Protein AF-A0A939UNA9-F1 (afdb_monomer)

pLDDT: mean 73.75, std 18.86, range [22.42, 98.44]

Structure (mmCIF, N/CA/C/O backbone):
data_AF-A0A939UNA9-F1
#
_entry.id   AF-A0A939UNA9-F1
#
loop_
_atom_site.group_PDB
_atom_site.id
_atom_site.type_symbol
_atom_site.label_atom_id
_atom_site.label_alt_id
_atom_site.label_comp_id
_atom_site.label_asym_id
_atom_site.label_entity_id
_atom_site.label_seq_id
_atom_site.pdbx_PDB_ins_code
_atom_site.Cartn_x
_atom_site.Cartn_y
_atom_site.Cartn_z
_atom_site.occupancy
_atom_site.B_iso_or_equiv
_atom_site.auth_seq_id
_atom_site.auth_comp_id
_atom_site.auth_asym_id
_atom_site.auth_atom_id
_atom_site.pdbx_PDB_model_num
ATOM 1 N N . MET A 1 1 ? -12.675 -5.155 -22.121 1.00 29.27 1 MET A N 1
ATOM 2 C CA . MET A 1 1 ? -12.055 -4.705 -20.856 1.00 29.27 1 MET A CA 1
ATOM 3 C C . MET A 1 1 ? -12.049 -5.885 -19.902 1.00 29.27 1 MET A C 1
ATOM 5 O O . MET A 1 1 ? -13.123 -6.346 -19.546 1.00 29.27 1 MET A O 1
ATOM 9 N N . ARG A 1 2 ? -10.882 -6.453 -19.584 1.00 22.42 2 ARG A N 1
ATOM 10 C CA . ARG A 1 2 ? -10.777 -7.474 -18.529 1.00 22.42 2 ARG A CA 1
ATOM 11 C C . ARG A 1 2 ? -10.615 -6.738 -17.192 1.00 22.42 2 ARG A C 1
ATOM 13 O O . ARG A 1 2 ? -9.858 -5.767 -17.180 1.00 22.42 2 ARG A O 1
ATOM 20 N N . PRO A 1 3 ? -11.311 -7.131 -16.113 1.00 23.80 3 PRO A N 1
ATOM 21 C CA . PRO A 1 3 ? -11.095 -6.531 -14.803 1.00 23.80 3 PRO A CA 1
ATOM 22 C C . PRO A 1 3 ? -9.636 -6.754 -14.390 1.00 23.80 3 PRO A C 1
ATOM 24 O O . PRO A 1 3 ? -9.101 -7.853 -14.553 1.00 23.80 3 PRO A O 1
ATOM 27 N N . ALA A 1 4 ? -8.978 -5.698 -13.913 1.00 24.48 4 ALA A N 1
ATOM 28 C CA . ALA A 1 4 ? -7.678 -5.818 -13.276 1.00 24.48 4 ALA A CA 1
ATOM 29 C C . ALA A 1 4 ? -7.862 -6.666 -12.010 1.00 24.48 4 ALA A C 1
ATOM 31 O O . ALA A 1 4 ? -8.594 -6.278 -11.101 1.00 24.48 4 ALA A O 1
ATOM 32 N N . PHE A 1 5 ? -7.254 -7.849 -11.984 1.00 24.91 5 PHE A N 1
ATOM 33 C CA . PHE A 1 5 ? -7.153 -8.647 -10.771 1.00 24.91 5 PHE A CA 1
ATOM 34 C C . PHE A 1 5 ? -6.185 -7.926 -9.827 1.00 24.91 5 PHE A C 1
ATOM 36 O O . PHE A 1 5 ? -4.989 -7.881 -10.098 1.00 24.91 5 PHE A O 1
ATOM 43 N N . CYS A 1 6 ? -6.716 -7.328 -8.760 1.00 29.03 6 CYS A N 1
ATOM 44 C CA . CYS A 1 6 ? -5.929 -6.938 -7.591 1.00 29.03 6 CYS A CA 1
ATOM 45 C C . CYS A 1 6 ? -5.486 -8.226 -6.888 1.00 29.03 6 CYS A C 1
ATOM 47 O O . CYS A 1 6 ? -6.325 -9.091 -6.611 1.00 29.03 6 CYS A O 1
ATOM 49 N N . ILE A 1 7 ? -4.184 -8.391 -6.653 1.00 30.94 7 ILE A N 1
ATOM 50 C CA . ILE A 1 7 ? -3.665 -9.551 -5.929 1.00 30.94 7 ILE A CA 1
ATOM 51 C C . ILE A 1 7 ? -3.771 -9.206 -4.449 1.00 30.94 7 ILE A C 1
ATOM 53 O O . ILE A 1 7 ? -2.877 -8.627 -3.847 1.00 30.94 7 ILE A O 1
ATOM 57 N N . LEU A 1 8 ? -4.896 -9.582 -3.847 1.00 36.59 8 LEU A N 1
ATOM 58 C CA . LEU A 1 8 ? -5.071 -9.495 -2.406 1.00 36.59 8 LEU A CA 1
ATOM 59 C C . LEU A 1 8 ? -4.099 -10.473 -1.724 1.00 36.59 8 LEU A C 1
ATOM 61 O O . LEU A 1 8 ? -4.348 -11.678 -1.688 1.00 36.59 8 LEU A O 1
ATOM 65 N N . ILE A 1 9 ? -2.988 -9.965 -1.191 1.00 40.59 9 ILE A N 1
ATOM 66 C CA . ILE A 1 9 ? -2.096 -10.749 -0.332 1.00 40.59 9 ILE A CA 1
ATOM 67 C C . ILE A 1 9 ? -2.727 -10.786 1.063 1.00 40.59 9 ILE A C 1
ATOM 69 O O . ILE A 1 9 ? -2.583 -9.859 1.856 1.00 40.59 9 ILE A O 1
ATOM 73 N N . LEU A 1 10 ? -3.467 -11.857 1.342 1.00 39.31 10 LEU A N 1
ATOM 74 C CA . LEU A 1 10 ? -3.954 -12.189 2.679 1.00 39.31 10 LEU A CA 1
ATOM 75 C C . LEU A 1 10 ? -2.853 -12.948 3.424 1.00 39.31 10 LEU A C 1
ATOM 77 O O . LEU A 1 10 ? -2.651 -14.138 3.188 1.00 39.31 10 LEU A O 1
ATOM 81 N N . ILE A 1 11 ? -2.151 -12.273 4.333 1.00 43.62 11 ILE A N 1
ATOM 82 C CA . ILE A 1 11 ? -1.320 -12.954 5.330 1.00 43.62 11 ILE A CA 1
ATOM 83 C C . ILE A 1 11 ? -2.243 -13.309 6.499 1.00 43.62 11 ILE A C 1
ATOM 85 O O . ILE A 1 11 ? -2.562 -12.468 7.336 1.00 43.62 11 ILE A O 1
ATOM 89 N N . LEU A 1 12 ? -2.726 -14.551 6.527 1.00 39.19 12 LEU A N 1
ATOM 90 C CA . LEU A 1 12 ? -3.491 -15.093 7.651 1.00 39.19 12 LEU A CA 1
ATOM 91 C C . LEU A 1 12 ? -2.511 -15.684 8.671 1.00 39.19 12 LEU A C 1
ATOM 93 O O . LEU A 1 12 ? -2.074 -16.825 8.527 1.00 39.19 12 LEU A O 1
ATOM 97 N N . LEU A 1 13 ? -2.159 -14.914 9.701 1.00 43.50 13 LEU A N 1
ATOM 98 C CA . LEU A 1 13 ? -1.427 -15.439 10.855 1.00 43.50 13 LEU A CA 1
ATOM 99 C C . LEU A 1 13 ? -2.397 -16.250 11.734 1.00 43.50 13 LEU A C 1
ATOM 101 O O . LEU A 1 13 ? -3.443 -15.751 12.153 1.00 43.50 13 LEU A O 1
ATOM 105 N N . ALA A 1 14 ? -2.084 -17.524 11.981 1.00 36.75 14 ALA A N 1
ATOM 106 C CA . ALA A 1 14 ? -2.908 -18.412 12.801 1.00 36.75 14 ALA A CA 1
ATOM 107 C C . ALA A 1 14 ? -2.686 -18.132 14.301 1.00 36.75 14 ALA A C 1
ATOM 109 O O . ALA A 1 14 ? -1.559 -18.220 14.781 1.00 36.75 14 ALA A O 1
ATOM 110 N N . LEU A 1 15 ? -3.756 -17.817 15.044 1.00 43.81 15 LEU A N 1
ATOM 111 C CA . LEU A 1 15 ? -3.718 -17.469 16.475 1.00 43.81 15 LEU A CA 1
ATOM 112 C C . LEU A 1 15 ? -4.868 -18.135 17.277 1.00 43.81 15 LEU A C 1
ATOM 114 O O . LEU A 1 15 ? -5.813 -18.641 16.664 1.00 43.81 15 LEU A O 1
ATOM 118 N N . PRO A 1 16 ? -4.791 -18.188 18.631 1.00 43.31 16 PRO A N 1
ATOM 119 C CA . PRO A 1 16 ? -5.605 -19.065 19.489 1.00 43.31 16 PRO A CA 1
ATOM 120 C C . PRO A 1 16 ? -7.126 -18.846 19.446 1.00 43.31 16 PRO A C 1
ATOM 122 O O . PRO A 1 16 ? -7.624 -17.758 19.166 1.00 43.31 16 PRO A O 1
ATOM 125 N N . ALA A 1 17 ? -7.875 -19.900 19.797 1.00 45.94 17 ALA A N 1
ATOM 126 C CA . ALA A 1 17 ? -9.303 -20.022 19.504 1.00 45.94 17 ALA A CA 1
ATOM 127 C C . ALA A 1 17 ? -10.290 -19.221 20.382 1.00 45.94 17 ALA A C 1
ATOM 129 O O . ALA A 1 17 ? -11.484 -19.165 20.098 1.00 45.94 17 ALA A O 1
ATOM 130 N N . ALA A 1 18 ? -9.819 -18.619 21.474 1.00 45.97 18 ALA A N 1
ATOM 131 C CA . ALA A 1 18 ? -10.691 -18.194 22.572 1.00 45.97 18 ALA A CA 1
ATOM 132 C C . ALA A 1 18 ? -11.394 -16.830 22.381 1.00 45.97 18 ALA A C 1
ATOM 134 O O . ALA A 1 18 ? -12.214 -16.463 23.213 1.00 45.97 18 ALA A O 1
ATOM 135 N N . LEU A 1 19 ? -11.133 -16.100 21.289 1.00 45.69 19 LEU A N 1
ATOM 136 C CA . LEU A 1 19 ? -11.697 -14.759 21.018 1.00 45.69 19 LEU A CA 1
ATOM 137 C C . LEU A 1 19 ? -12.640 -14.729 19.795 1.00 45.69 19 LEU A C 1
ATOM 139 O O . LEU A 1 19 ? -12.851 -13.708 19.149 1.00 45.69 19 LEU A O 1
ATOM 143 N N . TRP A 1 20 ? -13.209 -15.879 19.432 1.00 49.19 20 TRP A N 1
ATOM 144 C CA . TRP A 1 20 ? -13.899 -16.094 18.154 1.00 49.19 20 TRP A CA 1
ATOM 145 C C . TRP A 1 20 ? -15.383 -15.685 18.115 1.00 49.19 20 TRP A C 1
ATOM 147 O O . TRP A 1 20 ? -16.064 -16.018 17.150 1.00 49.19 20 TRP A O 1
ATOM 157 N N . ALA A 1 21 ? -15.954 -15.024 19.119 1.00 54.34 21 ALA A N 1
ATOM 158 C CA . ALA A 1 21 ? -17.407 -14.794 19.130 1.00 54.34 21 ALA A CA 1
ATOM 159 C C . ALA A 1 21 ? -17.845 -13.447 18.526 1.00 54.34 21 ALA A C 1
ATOM 161 O O . ALA A 1 21 ? -18.987 -13.333 18.093 1.00 54.34 21 ALA A O 1
ATOM 162 N N . GLU A 1 22 ? -16.964 -12.445 18.471 1.00 56.69 22 GLU A N 1
ATOM 163 C CA . GLU A 1 22 ? -17.432 -11.049 18.435 1.00 56.69 22 GLU A CA 1
ATOM 164 C C . GLU A 1 22 ? -17.568 -10.435 17.032 1.00 56.69 22 GLU A C 1
ATOM 166 O O . GLU A 1 22 ? -18.452 -9.614 16.811 1.00 56.69 22 GLU A O 1
ATOM 171 N N . PHE A 1 23 ? -16.781 -10.863 16.039 1.00 56.84 23 PHE A N 1
ATOM 172 C CA . PHE A 1 23 ? -16.950 -10.392 14.654 1.00 56.84 23 PHE A CA 1
ATOM 173 C C . PHE A 1 23 ? -17.891 -11.290 13.847 1.00 56.84 23 PHE A C 1
ATOM 175 O O . PHE A 1 23 ? -17.890 -12.510 14.017 1.00 56.84 23 PHE A O 1
ATOM 182 N N . ALA A 1 24 ? -18.611 -10.716 12.880 1.00 59.78 24 ALA A N 1
ATOM 183 C CA . ALA A 1 24 ? -19.300 -11.509 11.864 1.00 59.78 24 ALA A CA 1
ATOM 184 C C . ALA A 1 24 ? -18.299 -12.425 11.118 1.00 59.78 24 ALA A C 1
ATOM 186 O O . ALA A 1 24 ? -17.130 -12.055 10.964 1.00 59.78 24 ALA A O 1
ATOM 187 N N . PRO A 1 25 ? -18.718 -13.615 10.644 1.00 68.75 25 PRO A N 1
ATOM 188 C CA . PRO A 1 25 ? -17.896 -14.424 9.748 1.00 68.75 25 PRO A CA 1
ATOM 189 C C . PRO A 1 25 ? -17.419 -13.590 8.555 1.00 68.75 25 PRO A C 1
ATOM 191 O O . PRO A 1 25 ? -18.161 -12.722 8.085 1.00 68.75 25 PRO A O 1
ATOM 194 N N . PHE A 1 26 ? -16.218 -13.876 8.038 1.00 70.94 26 PHE A N 1
ATOM 195 C CA . PHE A 1 26 ? -15.755 -13.228 6.811 1.00 70.94 26 PHE A CA 1
ATOM 196 C C . PHE A 1 26 ? -16.812 -13.392 5.710 1.00 70.94 26 PHE A C 1
ATOM 198 O O . PHE A 1 26 ? -17.270 -14.515 5.465 1.00 70.94 26 PHE A O 1
ATOM 205 N N . PRO A 1 27 ? -17.234 -12.299 5.056 1.00 68.38 27 PRO A N 1
ATOM 206 C CA . PRO A 1 27 ? -18.268 -12.385 4.046 1.00 68.38 27 PRO A CA 1
ATOM 207 C C . PRO A 1 27 ? -17.725 -13.105 2.808 1.00 68.38 27 PRO A C 1
ATOM 209 O O . PRO A 1 27 ? -16.562 -12.957 2.438 1.00 68.38 27 PRO A O 1
ATOM 212 N N . SER A 1 28 ? -18.589 -13.853 2.122 1.00 73.62 28 SER A N 1
ATOM 213 C CA . SER A 1 28 ? -18.238 -14.535 0.867 1.00 73.62 28 SER A CA 1
ATOM 214 C C . SER A 1 28 ? -17.971 -13.570 -0.297 1.00 73.62 28 SER A C 1
ATOM 216 O O . SER A 1 28 ? -17.406 -13.971 -1.311 1.00 73.62 28 SER A O 1
ATOM 218 N N . TYR A 1 29 ? -18.365 -12.300 -0.157 1.00 76.31 29 TYR A N 1
ATOM 219 C CA . TYR A 1 29 ? -18.048 -11.212 -1.076 1.00 76.31 29 TYR A CA 1
ATOM 220 C C . TYR A 1 29 ? -17.903 -9.884 -0.320 1.00 76.31 29 TYR A C 1
ATOM 222 O O . TYR A 1 29 ? -18.655 -9.597 0.614 1.00 76.31 29 TYR A O 1
ATOM 230 N N . PHE A 1 30 ? -16.977 -9.033 -0.761 1.00 77.50 30 PHE A N 1
ATOM 231 C CA . PHE A 1 30 ? -16.823 -7.684 -0.218 1.00 77.50 30 PHE A CA 1
ATOM 232 C C . PHE A 1 30 ? -17.704 -6.696 -0.980 1.00 77.50 30 PHE A C 1
ATOM 234 O O . PHE A 1 30 ? -17.534 -6.475 -2.178 1.00 77.50 30 PHE A O 1
ATOM 241 N N . ARG A 1 31 ? -18.633 -6.061 -0.267 1.00 81.62 31 ARG A N 1
ATOM 242 C CA . ARG A 1 31 ? -19.342 -4.853 -0.689 1.00 81.62 31 ARG A CA 1
ATOM 243 C C . ARG A 1 31 ? -18.893 -3.743 0.242 1.00 81.62 31 ARG A C 1
ATOM 245 O O . ARG A 1 31 ? -19.530 -3.467 1.254 1.00 81.62 31 ARG A O 1
ATOM 252 N N . GLY A 1 32 ? -17.731 -3.185 -0.073 1.00 77.94 32 GLY A N 1
ATOM 253 C CA . GLY A 1 32 ? -17.057 -2.248 0.808 1.00 77.94 32 GLY A CA 1
ATOM 254 C C . GLY A 1 32 ? -16.932 -0.842 0.258 1.00 77.94 32 GLY A C 1
ATOM 255 O O . GLY A 1 32 ? -17.024 -0.612 -0.947 1.00 77.94 32 GLY A O 1
ATOM 256 N N . ILE A 1 33 ? -16.693 0.091 1.173 1.00 79.38 33 ILE A N 1
ATOM 257 C CA . ILE A 1 33 ? -16.223 1.437 0.852 1.00 79.38 33 ILE A CA 1
ATOM 258 C C . ILE A 1 33 ? -14.700 1.487 1.014 1.00 79.38 33 ILE A C 1
ATOM 260 O O . ILE A 1 33 ? -14.138 0.921 1.957 1.00 79.38 33 ILE A O 1
ATOM 264 N N . ASN A 1 34 ? -14.031 2.153 0.073 1.00 67.19 34 ASN A N 1
ATOM 265 C CA . ASN A 1 34 ? -12.632 2.539 0.218 1.00 67.19 34 ASN A CA 1
ATOM 266 C C . ASN A 1 34 ? -12.608 3.878 0.946 1.00 67.19 34 ASN A C 1
ATOM 268 O O . ASN A 1 34 ? -13.085 4.852 0.372 1.00 67.19 34 ASN A O 1
ATOM 272 N N . GLN A 1 35 ? -12.024 3.912 2.147 1.00 66.69 35 GLN A N 1
ATOM 273 C CA . GLN A 1 35 ? -11.899 5.099 2.994 1.00 66.69 35 GLN A CA 1
ATOM 274 C C . GLN A 1 35 ? -13.237 5.676 3.465 1.00 66.69 35 GLN A C 1
ATOM 276 O O . GLN A 1 35 ? -14.075 6.108 2.681 1.00 66.69 35 GLN A O 1
ATOM 281 N N . VAL A 1 36 ? -13.385 5.821 4.778 1.00 54.31 36 VAL A N 1
ATOM 282 C CA . VAL A 1 36 ? -14.400 6.731 5.334 1.00 54.31 36 VAL A CA 1
ATOM 283 C C . VAL A 1 36 ? -13.891 8.182 5.402 1.00 54.31 36 VAL A C 1
ATOM 285 O O . VAL A 1 36 ? -14.648 9.139 5.561 1.00 54.31 36 VAL A O 1
ATOM 288 N N . SER A 1 37 ? -12.589 8.355 5.172 1.00 49.72 37 SER A N 1
ATOM 289 C CA . SER A 1 37 ? -11.879 9.626 5.249 1.00 49.72 37 SER A CA 1
ATOM 290 C C . SER A 1 37 ? -11.035 9.838 3.994 1.00 49.72 37 SER A C 1
ATOM 292 O O . SER A 1 37 ? -9.814 9.737 4.033 1.00 49.72 37 SER A O 1
ATOM 294 N N . ALA A 1 38 ? -11.675 10.078 2.845 1.00 36.28 38 ALA A N 1
ATOM 295 C CA . ALA A 1 38 ? -10.958 10.527 1.652 1.00 36.28 38 ALA A CA 1
ATOM 296 C C . ALA A 1 38 ? -10.386 11.935 1.912 1.00 36.28 38 ALA A C 1
ATOM 298 O O . ALA A 1 38 ? -11.144 12.891 2.092 1.00 36.28 38 ALA A O 1
ATOM 299 N N . GLY A 1 39 ? -9.057 12.034 1.987 1.00 41.38 39 GLY A N 1
ATOM 300 C CA . GLY A 1 39 ? -8.302 13.261 2.257 1.00 41.38 39 GLY A CA 1
ATOM 301 C C . GLY A 1 39 ? -6.992 12.958 2.986 1.00 41.38 39 GLY A C 1
ATOM 302 O O . GLY A 1 39 ? -6.824 11.856 3.507 1.00 41.38 39 GLY A O 1
ATOM 303 N N . LYS A 1 40 ? -6.059 13.923 3.019 1.00 41.53 40 LYS A N 1
ATOM 304 C CA . LYS A 1 40 ? -4.909 13.883 3.943 1.00 41.53 40 LYS A CA 1
ATOM 305 C C . LYS A 1 40 ? -5.469 13.599 5.342 1.00 41.53 40 LYS A C 1
ATOM 307 O O . LYS A 1 40 ? -6.578 14.054 5.625 1.00 41.53 40 LYS A O 1
ATOM 312 N N . ALA A 1 41 ? -4.762 12.845 6.182 1.00 44.97 41 ALA A N 1
ATOM 313 C CA . ALA A 1 41 ? -5.121 12.754 7.591 1.00 44.97 41 ALA A CA 1
ATOM 314 C C . ALA A 1 41 ? -5.099 14.182 8.152 1.00 44.97 41 ALA A C 1
ATOM 316 O O . ALA A 1 41 ? -4.045 14.713 8.489 1.00 44.97 41 ALA A O 1
ATOM 317 N N . GLU A 1 42 ? -6.244 14.862 8.140 1.00 51.31 42 GLU A N 1
ATOM 318 C CA . GLU A 1 42 ? -6.386 16.075 8.911 1.00 51.31 42 GLU A CA 1
ATOM 319 C C . GLU A 1 42 ? -6.259 15.607 10.359 1.00 51.31 42 GLU A C 1
ATOM 321 O O . GLU A 1 42 ? -6.943 14.643 10.728 1.00 51.31 42 GLU A O 1
ATOM 326 N N . PRO A 1 43 ? -5.359 16.208 11.155 1.00 48.62 43 PRO A N 1
ATOM 327 C CA . PRO A 1 43 ? -5.124 15.808 12.542 1.00 48.62 43 PRO A CA 1
ATOM 328 C C . PRO A 1 43 ? -6.433 15.614 13.319 1.00 48.62 43 PRO A C 1
ATOM 330 O O . PRO A 1 43 ? -6.546 14.696 14.134 1.00 48.62 43 PRO A O 1
ATOM 333 N N . ASP A 1 44 ? -7.442 16.404 12.944 1.00 51.75 44 ASP A N 1
ATOM 334 C CA . ASP A 1 44 ? -8.741 16.513 13.589 1.00 51.75 44 ASP A CA 1
ATOM 335 C C . ASP A 1 44 ? -9.838 15.636 12.965 1.00 51.75 44 ASP A C 1
ATOM 337 O O . ASP A 1 44 ? -10.931 15.548 13.524 1.00 51.75 44 ASP A O 1
ATOM 341 N N . ARG A 1 45 ? -9.599 14.963 11.827 1.00 58.94 45 ARG A N 1
ATOM 342 C CA . ARG A 1 45 ? -10.619 14.091 11.225 1.00 58.94 45 ARG A CA 1
ATOM 343 C C . ARG A 1 45 ? -10.574 12.717 11.895 1.00 58.94 45 ARG A C 1
ATOM 345 O O . ARG A 1 45 ? -9.593 11.993 11.702 1.00 58.94 45 ARG A O 1
ATOM 352 N N . PRO A 1 46 ? -11.600 12.320 12.668 1.00 61.97 46 PRO A N 1
ATOM 353 C CA . PRO A 1 46 ? -11.576 11.067 13.409 1.00 61.97 46 PRO A CA 1
ATOM 354 C C . PRO A 1 46 ? -11.480 9.867 12.461 1.00 61.97 46 PRO A C 1
ATOM 356 O O . PRO A 1 46 ? -12.035 9.861 11.363 1.00 61.97 46 PRO A O 1
ATOM 359 N N . LEU A 1 47 ? -10.747 8.837 12.898 1.00 72.00 47 LEU A N 1
ATOM 360 C CA . LEU A 1 47 ? -10.813 7.513 12.265 1.00 72.00 47 LEU A CA 1
ATOM 361 C C . LEU A 1 47 ? -12.149 6.823 12.594 1.00 72.00 47 LEU A C 1
ATOM 363 O O . LEU A 1 47 ? -12.619 5.971 11.845 1.00 72.00 47 LEU A O 1
ATOM 367 N N . ASN A 1 48 ? -12.743 7.215 13.724 1.00 79.12 48 ASN A N 1
ATOM 368 C CA . ASN A 1 48 ? -13.953 6.638 14.278 1.00 79.12 48 ASN A CA 1
ATOM 369 C C . ASN A 1 48 ? -15.173 7.057 13.463 1.00 79.12 48 ASN A C 1
ATOM 371 O O . ASN A 1 48 ? -15.386 8.239 13.201 1.00 79.12 48 ASN A O 1
ATOM 375 N N . LEU A 1 49 ? -15.985 6.063 13.131 1.00 81.50 49 LEU A N 1
ATOM 376 C CA . LEU A 1 49 ? -17.320 6.250 12.594 1.00 81.50 49 LEU A CA 1
ATOM 377 C C . LEU A 1 49 ? -18.290 6.558 13.728 1.00 81.50 49 LEU A C 1
ATOM 379 O O . LEU A 1 49 ? -18.207 5.959 14.799 1.00 81.50 49 LEU A O 1
ATOM 383 N N . THR A 1 50 ? -19.250 7.435 13.472 1.00 88.56 50 THR A N 1
ATOM 384 C CA . THR A 1 50 ? -20.426 7.558 14.334 1.00 88.56 50 THR A CA 1
ATOM 385 C C . THR A 1 50 ? -21.395 6.392 14.106 1.00 88.56 50 THR A C 1
ATOM 387 O O . THR A 1 50 ? -21.374 5.723 13.065 1.00 88.56 50 THR A O 1
ATOM 390 N N . ASP A 1 51 ? -22.292 6.165 15.067 1.00 91.12 51 ASP A N 1
ATOM 391 C CA . ASP A 1 51 ? -23.391 5.197 14.942 1.00 91.12 51 ASP A CA 1
ATOM 392 C C . ASP A 1 51 ? -24.241 5.467 13.696 1.00 91.12 51 ASP A C 1
ATOM 394 O O . ASP A 1 51 ? -24.433 4.572 12.875 1.00 91.12 51 ASP A O 1
ATOM 398 N N . ALA A 1 52 ? -24.636 6.725 13.485 1.00 91.50 52 ALA A N 1
ATOM 399 C CA . ALA A 1 52 ? -25.452 7.132 12.344 1.00 91.50 52 ALA A CA 1
ATOM 400 C C . ALA A 1 52 ? -24.768 6.871 10.988 1.00 91.50 52 ALA A C 1
ATOM 402 O O . ALA A 1 52 ? -25.407 6.391 10.051 1.00 91.50 52 ALA A O 1
ATOM 403 N N . GLU A 1 53 ? -23.464 7.148 10.864 1.00 89.19 53 GLU A N 1
ATOM 404 C CA . GLU A 1 53 ? -22.709 6.837 9.638 1.00 89.19 53 GLU A CA 1
ATOM 405 C C . GLU A 1 53 ? -22.640 5.330 9.391 1.00 89.19 53 GLU A C 1
ATOM 407 O O . GLU A 1 53 ? -22.816 4.862 8.263 1.00 89.19 53 GLU A O 1
ATOM 412 N N . THR A 1 54 ? -22.409 4.561 10.455 1.00 89.44 54 THR A N 1
ATOM 413 C CA . THR A 1 54 ? -22.274 3.106 10.364 1.00 89.44 54 THR A CA 1
ATOM 414 C C . THR A 1 54 ? -23.604 2.453 9.978 1.00 89.44 54 THR A C 1
ATOM 416 O O . THR A 1 54 ? -23.636 1.576 9.111 1.00 89.44 54 THR A O 1
ATOM 419 N N . GLU A 1 55 ? -24.715 2.933 10.539 1.00 91.38 55 GLU A N 1
ATOM 420 C CA . GLU A 1 55 ? -26.078 2.530 10.176 1.00 91.38 55 GLU A CA 1
ATOM 421 C C . GLU A 1 55 ? -26.390 2.855 8.715 1.00 91.38 55 GLU A C 1
ATOM 423 O O . GLU A 1 55 ? -26.813 1.971 7.967 1.00 91.38 55 GLU A O 1
ATOM 428 N N . ALA A 1 56 ? -26.066 4.067 8.258 1.00 89.94 56 ALA A N 1
ATOM 429 C CA . ALA A 1 56 ? -26.258 4.459 6.864 1.00 89.94 56 ALA A CA 1
ATOM 430 C C . ALA A 1 56 ? -25.462 3.572 5.885 1.00 89.94 56 ALA A C 1
ATOM 432 O O . ALA A 1 56 ? -25.922 3.277 4.775 1.00 89.94 56 ALA A O 1
ATOM 433 N N . PHE A 1 57 ? -24.268 3.107 6.270 1.00 89.44 57 PHE A N 1
ATOM 434 C CA . PHE A 1 57 ? -23.517 2.129 5.480 1.00 89.44 57 PHE A CA 1
ATOM 435 C C . PHE A 1 57 ? -24.193 0.757 5.464 1.00 89.44 57 PHE A C 1
ATOM 437 O O . PHE A 1 57 ? -24.316 0.150 4.394 1.00 89.44 57 PHE A O 1
ATOM 444 N N . LYS A 1 58 ? -24.684 0.283 6.612 1.00 88.94 58 LYS A N 1
ATOM 445 C CA . LYS A 1 58 ? -25.411 -0.990 6.714 1.00 88.94 58 LYS A CA 1
ATOM 446 C C . LYS A 1 58 ? -26.677 -1.001 5.865 1.00 88.94 58 LYS A C 1
ATOM 448 O O . LYS A 1 58 ? -26.897 -1.973 5.145 1.00 88.94 58 LYS A O 1
ATOM 453 N N . GLU A 1 59 ? -27.453 0.079 5.869 1.00 91.25 59 GLU A N 1
ATOM 454 C CA . GLU A 1 59 ? -28.644 0.234 5.020 1.00 91.25 59 GLU A CA 1
ATOM 455 C C . GLU A 1 59 ? -28.310 0.134 3.525 1.00 91.25 59 GLU A C 1
ATOM 457 O O . GLU A 1 59 ? -29.068 -0.428 2.734 1.00 91.25 59 GLU A O 1
ATOM 462 N N . LYS A 1 60 ? -27.123 0.606 3.125 1.00 90.38 60 LYS A N 1
ATOM 463 C CA . LYS A 1 60 ? -26.601 0.475 1.754 1.00 90.38 60 LYS A CA 1
ATOM 464 C C . LYS A 1 60 ? -26.001 -0.905 1.466 1.00 90.38 60 LYS A C 1
ATOM 466 O O . LYS A 1 60 ? -25.487 -1.125 0.368 1.00 90.38 60 LYS A O 1
ATOM 471 N N . GLY A 1 61 ? -26.062 -1.836 2.416 1.00 89.88 61 GLY A N 1
ATOM 472 C CA . GLY A 1 61 ? -25.513 -3.183 2.306 1.00 89.88 61 GLY A CA 1
ATOM 473 C C . GLY A 1 61 ? -23.988 -3.232 2.359 1.00 89.88 61 GLY A C 1
ATOM 474 O O . GLY A 1 61 ? -23.406 -4.191 1.851 1.00 89.88 61 GLY A O 1
ATOM 475 N N . VAL A 1 62 ? -23.335 -2.209 2.920 1.00 89.69 62 VAL A N 1
ATOM 476 C CA . VAL A 1 62 ? -21.889 -2.238 3.150 1.00 89.69 62 VAL A CA 1
ATOM 477 C C . VAL A 1 62 ? -21.581 -3.284 4.216 1.00 89.69 62 VAL A C 1
ATOM 479 O O . VAL A 1 62 ? -22.173 -3.282 5.295 1.00 89.69 62 VAL A O 1
ATOM 482 N N . ASN A 1 63 ? -20.649 -4.183 3.912 1.00 88.19 63 ASN A N 1
ATOM 483 C CA . ASN A 1 63 ? -20.225 -5.252 4.820 1.00 88.19 63 ASN A CA 1
ATOM 484 C C . ASN A 1 63 ? -18.719 -5.230 5.117 1.00 88.19 63 ASN A C 1
ATOM 486 O O . ASN A 1 63 ? -18.237 -6.026 5.919 1.00 88.19 63 ASN A O 1
ATOM 490 N N . THR A 1 64 ? -17.963 -4.338 4.478 1.00 88.75 64 THR A N 1
ATOM 491 C CA . THR A 1 64 ? -16.516 -4.219 4.664 1.00 88.75 64 THR A CA 1
ATOM 492 C C . THR A 1 64 ? -16.098 -2.759 4.571 1.00 88.75 64 THR A C 1
ATOM 494 O O . THR A 1 64 ? -16.572 -2.034 3.699 1.00 88.75 64 THR A O 1
ATOM 497 N N . ILE A 1 65 ? -15.203 -2.307 5.442 1.00 87.50 65 ILE A N 1
ATOM 498 C CA . ILE A 1 65 ? -14.640 -0.955 5.360 1.00 87.50 65 ILE A CA 1
ATOM 499 C C . ILE A 1 65 ? -13.129 -1.071 5.292 1.00 87.50 65 ILE A C 1
ATOM 501 O O . ILE A 1 65 ? -12.500 -1.586 6.214 1.00 87.50 65 ILE A O 1
ATOM 505 N N . ARG A 1 66 ? -12.553 -0.588 4.188 1.00 85.19 66 ARG A N 1
ATOM 506 C CA . ARG A 1 66 ? -11.104 -0.543 4.005 1.00 85.19 66 ARG A CA 1
ATOM 507 C C . ARG A 1 66 ? -10.552 0.793 4.480 1.00 85.19 66 ARG A C 1
ATOM 509 O O . ARG A 1 66 ? -11.003 1.844 4.016 1.00 85.19 66 ARG A O 1
ATOM 516 N N . VAL A 1 67 ? -9.545 0.748 5.347 1.00 82.31 67 VAL A N 1
ATOM 517 C CA . VAL A 1 67 ? -8.950 1.926 5.982 1.00 82.31 67 VAL A CA 1
ATOM 518 C C . VAL A 1 67 ? -7.431 1.917 5.811 1.00 82.31 67 VAL A C 1
ATOM 520 O O . VAL A 1 67 ? -6.775 1.011 6.329 1.00 82.31 67 VAL A O 1
ATOM 523 N N . PRO A 1 68 ? -6.844 2.914 5.119 1.00 80.81 68 PRO A N 1
ATOM 524 C CA . PRO A 1 68 ? -5.419 3.171 5.236 1.00 80.81 68 PRO A CA 1
ATOM 525 C C . PRO A 1 68 ? -5.123 3.675 6.651 1.00 80.81 68 PRO A C 1
ATOM 527 O O . PRO A 1 68 ? -5.701 4.666 7.097 1.00 80.81 68 PRO A O 1
ATOM 530 N N . LEU A 1 69 ? -4.240 2.979 7.358 1.00 84.31 69 LEU A N 1
ATOM 531 C CA . LEU A 1 69 ? -3.788 3.361 8.686 1.00 84.31 69 LEU A CA 1
ATOM 532 C C . LEU A 1 69 ? -2.453 4.087 8.565 1.00 84.31 69 LEU A C 1
ATOM 534 O O . LEU A 1 69 ? -1.416 3.458 8.357 1.00 84.31 69 LEU A O 1
ATOM 538 N N . TYR A 1 70 ? -2.498 5.408 8.679 1.00 82.94 70 TYR A N 1
ATOM 539 C CA . TYR A 1 70 ? -1.305 6.246 8.687 1.00 82.94 70 TYR A CA 1
ATOM 540 C C . TYR A 1 70 ? -0.637 6.241 10.074 1.00 82.94 70 TYR A C 1
ATOM 542 O O . TYR A 1 70 ? -1.345 6.075 11.072 1.00 82.94 70 TYR A O 1
ATOM 550 N N . PRO A 1 71 ? 0.692 6.422 10.174 1.00 84.25 71 PRO A N 1
ATOM 551 C CA . PRO A 1 71 ? 1.411 6.406 11.449 1.00 84.25 71 PRO A CA 1
ATOM 552 C C . PRO A 1 71 ? 0.848 7.390 12.491 1.00 84.25 71 PRO A C 1
ATOM 554 O O . PRO A 1 71 ? 0.740 7.060 13.672 1.00 84.25 71 PRO A O 1
ATOM 557 N N . GLU A 1 72 ? 0.396 8.566 12.059 1.00 83.75 72 GLU A N 1
ATOM 558 C CA . GLU A 1 72 ? -0.177 9.609 12.917 1.00 83.75 72 GLU A CA 1
ATOM 559 C C . GLU A 1 72 ? -1.460 9.153 13.608 1.00 83.75 72 GLU A C 1
ATOM 561 O O . GLU A 1 72 ? -1.775 9.614 14.704 1.00 83.75 72 GLU A O 1
ATOM 566 N N . ALA A 1 73 ? -2.196 8.220 12.995 1.00 84.94 73 ALA A N 1
ATOM 567 C CA . ALA A 1 73 ? -3.396 7.653 13.596 1.00 84.94 73 ALA A CA 1
ATOM 568 C C . ALA A 1 73 ? -3.089 6.835 14.858 1.00 84.94 73 ALA A C 1
ATOM 570 O O . ALA A 1 73 ? -4.017 6.576 15.621 1.00 84.94 73 ALA A O 1
ATOM 571 N N . ILE A 1 74 ? -1.820 6.456 15.067 1.00 88.62 74 ILE A N 1
ATOM 572 C CA . ILE A 1 74 ? -1.349 5.758 16.267 1.00 88.62 74 ILE A CA 1
ATOM 573 C C . ILE A 1 74 ? -0.284 6.542 17.049 1.00 88.62 74 ILE A C 1
ATOM 575 O O . ILE A 1 74 ? 0.499 5.969 17.805 1.00 88.62 74 ILE A O 1
ATOM 579 N N . GLY A 1 75 ? -0.238 7.865 16.860 1.00 86.44 75 GLY A N 1
ATOM 580 C CA . GLY A 1 75 ? 0.653 8.759 17.605 1.00 86.44 75 GLY A CA 1
ATOM 581 C C . GLY A 1 75 ? 2.091 8.833 17.083 1.00 86.44 75 GLY A C 1
ATOM 582 O O . GLY A 1 75 ? 2.945 9.422 17.745 1.00 86.44 75 GLY A O 1
ATOM 583 N N . ILE A 1 76 ? 2.386 8.277 15.904 1.00 85.12 76 ILE A N 1
ATOM 584 C CA . ILE A 1 76 ? 3.713 8.397 15.289 1.00 85.12 76 ILE A CA 1
ATOM 585 C C . ILE A 1 76 ? 3.808 9.733 14.534 1.00 85.12 76 ILE A C 1
ATOM 587 O O . ILE A 1 76 ? 2.950 10.013 13.697 1.00 85.12 76 ILE A O 1
ATOM 591 N N . PRO A 1 77 ? 4.838 10.567 14.771 1.00 76.69 77 PRO A N 1
ATOM 592 C CA . PRO A 1 77 ? 4.972 11.845 14.083 1.00 76.69 77 PRO A CA 1
ATOM 593 C C . PRO A 1 77 ? 5.267 11.677 12.587 1.00 76.69 77 PRO A C 1
ATOM 595 O O . PRO A 1 77 ? 6.213 10.982 12.219 1.00 76.69 77 PRO A O 1
ATOM 598 N N . ASP A 1 78 ? 4.548 12.436 11.758 1.00 68.94 78 ASP A N 1
ATOM 599 C CA . ASP A 1 78 ? 4.714 12.531 10.297 1.00 68.94 78 ASP A CA 1
ATOM 600 C C . ASP A 1 78 ? 6.195 12.655 9.886 1.00 68.94 78 ASP A C 1
ATOM 602 O O . ASP A 1 78 ? 6.739 11.837 9.150 1.00 68.94 78 ASP A O 1
ATOM 606 N N . LYS A 1 79 ? 6.919 13.601 10.504 1.00 64.12 79 LYS A N 1
ATOM 607 C CA . LYS A 1 79 ? 8.316 13.967 10.186 1.00 64.12 79 LYS A CA 1
ATOM 608 C C . LYS A 1 79 ? 9.348 12.832 10.260 1.00 64.12 79 LYS A C 1
ATOM 610 O O . LYS A 1 79 ? 10.465 13.033 9.789 1.00 64.12 79 LYS A O 1
ATOM 615 N N . MET A 1 80 ? 9.018 11.677 10.832 1.00 63.16 80 MET A N 1
ATOM 616 C CA . MET A 1 80 ? 9.921 10.520 10.860 1.00 63.16 80 MET A CA 1
ATOM 617 C C . MET A 1 80 ? 10.139 9.885 9.485 1.00 63.16 80 MET A C 1
ATOM 619 O O . MET A 1 80 ? 11.194 9.302 9.263 1.00 63.16 80 MET A O 1
ATOM 623 N N . TYR A 1 81 ? 9.194 10.043 8.556 1.00 59.75 81 TYR A N 1
ATOM 624 C CA . TYR A 1 81 ? 9.291 9.466 7.209 1.00 59.75 81 TYR A CA 1
ATOM 625 C C . TYR A 1 81 ? 9.764 10.472 6.139 1.00 59.75 81 TYR A C 1
ATOM 627 O O . TYR A 1 81 ? 10.048 10.077 5.010 1.00 59.75 81 TYR A O 1
ATOM 635 N N . TYR A 1 82 ? 9.861 11.764 6.483 1.00 54.06 82 TYR A N 1
ATOM 636 C CA . TYR A 1 82 ? 9.974 12.873 5.518 1.00 54.06 82 TYR A CA 1
ATOM 637 C C . TYR A 1 82 ? 11.354 13.522 5.429 1.00 54.06 82 TYR A C 1
ATOM 639 O O . TYR A 1 82 ? 11.553 14.409 4.597 1.00 54.06 82 TYR A O 1
ATOM 647 N N . ASP A 1 83 ? 12.305 13.154 6.287 1.00 52.88 83 ASP A N 1
ATOM 648 C CA . ASP A 1 83 ? 13.601 13.825 6.265 1.00 52.88 83 ASP A CA 1
ATOM 649 C C . ASP A 1 83 ? 14.496 13.185 5.195 1.00 52.88 83 ASP A C 1
ATOM 651 O O . ASP A 1 83 ? 14.958 12.055 5.358 1.00 52.88 83 ASP A O 1
ATOM 655 N N . ASN A 1 84 ? 14.690 13.911 4.087 1.00 49.59 84 ASN A N 1
ATOM 656 C CA . ASN A 1 84 ? 15.467 13.564 2.889 1.00 49.59 84 ASN A CA 1
ATOM 657 C C . ASN A 1 84 ? 16.947 13.256 3.216 1.00 49.59 84 ASN A C 1
ATOM 659 O O . ASN A 1 84 ? 17.845 14.022 2.865 1.00 49.59 84 ASN A O 1
ATOM 663 N N . GLY A 1 85 ? 17.204 12.147 3.912 1.00 53.09 85 GLY A N 1
ATOM 664 C CA . GLY A 1 85 ? 18.531 11.734 4.367 1.00 53.09 85 GLY A CA 1
ATOM 665 C C . GLY A 1 85 ? 18.595 11.127 5.772 1.00 53.09 85 GLY A C 1
ATOM 666 O O . GLY A 1 85 ? 19.687 10.743 6.186 1.00 53.09 85 GLY A O 1
ATOM 667 N N . ARG A 1 86 ? 17.485 11.016 6.521 1.00 56.53 86 ARG A N 1
ATOM 668 C CA . ARG A 1 86 ? 17.481 10.254 7.781 1.00 56.53 86 ARG A CA 1
ATOM 669 C C . ARG A 1 86 ? 17.070 8.810 7.534 1.00 56.53 86 ARG A C 1
ATOM 671 O O . ARG A 1 86 ? 16.019 8.539 6.968 1.00 56.53 86 ARG A O 1
ATOM 678 N N . THR A 1 87 ? 17.905 7.892 7.998 1.00 70.81 87 THR A N 1
ATOM 679 C CA . THR A 1 87 ? 17.578 6.472 8.121 1.00 70.81 87 THR A CA 1
ATOM 680 C C . THR A 1 87 ? 16.563 6.282 9.244 1.00 70.81 87 THR A C 1
ATOM 682 O O . THR A 1 87 ? 16.676 6.924 10.291 1.00 70.81 87 THR A O 1
ATOM 685 N N . PHE A 1 88 ? 15.591 5.394 9.047 1.00 80.44 88 PHE A N 1
ATOM 686 C CA . PHE A 1 88 ? 14.715 4.940 10.122 1.00 80.44 88 PHE A CA 1
ATOM 687 C C . PHE A 1 88 ? 15.552 4.410 11.300 1.00 80.44 88 PHE A C 1
ATOM 689 O O . PHE A 1 88 ? 16.430 3.574 11.109 1.00 80.44 88 PHE A O 1
ATOM 696 N N . ASP A 1 89 ? 15.306 4.915 12.512 1.00 82.75 89 ASP A N 1
ATOM 697 C CA . ASP A 1 89 ? 15.948 4.430 13.740 1.00 82.75 89 ASP A CA 1
ATOM 698 C C . ASP A 1 89 ? 14.958 3.561 14.516 1.00 82.75 89 ASP A C 1
ATOM 700 O O . ASP A 1 89 ? 14.112 4.054 15.274 1.00 82.75 89 ASP A O 1
ATOM 704 N N . ARG A 1 90 ? 15.083 2.244 14.339 1.00 86.62 90 ARG A N 1
ATOM 705 C CA . ARG A 1 90 ? 14.245 1.265 15.031 1.00 86.62 90 ARG A CA 1
ATOM 706 C C . ARG A 1 90 ? 14.383 1.345 16.550 1.00 86.62 90 ARG A C 1
ATOM 708 O O . ARG A 1 90 ? 13.387 1.217 17.255 1.00 86.62 90 ARG A O 1
ATOM 715 N N . ALA A 1 91 ? 15.583 1.581 17.080 1.00 87.94 91 ALA A N 1
ATOM 716 C CA . ALA A 1 91 ? 15.807 1.619 18.525 1.00 87.94 91 ALA A CA 1
ATOM 717 C C . ALA A 1 91 ? 15.131 2.831 19.184 1.00 87.94 91 ALA A C 1
ATOM 719 O O . ALA A 1 91 ? 14.706 2.754 20.341 1.00 87.94 91 ALA A O 1
ATOM 720 N N . ALA A 1 92 ? 15.023 3.948 18.463 1.00 86.56 92 ALA A N 1
ATOM 721 C CA . ALA A 1 92 ? 14.203 5.080 18.876 1.00 86.56 92 ALA A CA 1
ATOM 722 C C . ALA A 1 92 ? 12.703 4.770 18.747 1.00 86.56 92 ALA A C 1
ATOM 724 O O . ALA A 1 92 ? 11.953 5.056 19.682 1.00 86.56 92 ALA A O 1
ATOM 725 N N . ALA A 1 93 ? 12.281 4.150 17.639 1.00 87.06 93 ALA A N 1
ATOM 726 C CA . ALA A 1 93 ? 10.881 3.813 17.378 1.00 87.06 93 ALA A CA 1
ATOM 727 C C . ALA A 1 93 ? 10.289 2.849 18.425 1.00 87.06 93 ALA A C 1
ATOM 729 O O . ALA A 1 93 ? 9.165 3.043 18.879 1.00 87.06 93 ALA A O 1
ATOM 730 N N . GLU A 1 94 ? 11.062 1.863 18.895 1.00 89.81 94 GLU A N 1
ATOM 731 C CA . GLU A 1 94 ? 10.635 0.929 19.954 1.00 89.81 94 GLU A CA 1
ATOM 732 C C . GLU A 1 94 ? 10.353 1.606 21.308 1.00 89.81 94 GLU A C 1
ATOM 734 O O . GLU A 1 94 ? 9.709 1.017 22.173 1.00 89.81 94 GLU A O 1
ATOM 739 N N . LYS A 1 95 ? 10.822 2.842 21.520 1.00 88.75 95 LYS A N 1
ATOM 740 C CA . LYS A 1 95 ? 10.569 3.604 22.756 1.00 88.75 95 LYS A CA 1
ATOM 741 C C . LYS A 1 95 ? 9.307 4.459 22.677 1.00 88.75 95 LYS A C 1
ATOM 743 O O . LYS A 1 95 ? 8.964 5.120 23.658 1.00 88.75 95 LYS A O 1
ATOM 748 N N . TRP A 1 96 ? 8.651 4.512 21.521 1.00 87.56 96 TRP A N 1
ATOM 749 C CA . TRP A 1 96 ? 7.458 5.325 21.349 1.00 87.56 96 TRP A CA 1
ATOM 750 C C . TRP A 1 96 ? 6.267 4.754 22.103 1.00 87.56 96 TRP A C 1
ATOM 752 O O . TRP A 1 96 ? 6.027 3.549 22.130 1.00 87.56 96 TRP A O 1
ATOM 762 N N . GLN A 1 97 ? 5.489 5.660 22.686 1.00 91.00 97 GLN A N 1
ATOM 763 C CA . GLN A 1 97 ? 4.191 5.336 23.257 1.00 91.00 97 GLN A CA 1
ATOM 764 C C . GLN A 1 97 ? 3.144 5.500 22.160 1.00 91.00 97 GLN A C 1
ATOM 766 O O . GLN A 1 97 ? 2.760 6.617 21.825 1.00 91.00 97 GLN A O 1
ATOM 771 N N . LEU A 1 98 ? 2.744 4.376 21.568 1.00 92.50 98 LEU A N 1
ATOM 772 C CA . LEU A 1 98 ? 1.741 4.343 20.509 1.00 92.50 98 LEU A CA 1
ATOM 773 C C . LEU A 1 98 ? 0.340 4.528 21.106 1.00 92.50 98 LEU A C 1
ATOM 775 O O . LEU A 1 98 ? 0.000 3.895 22.107 1.00 92.50 98 LEU A O 1
ATOM 779 N N . ASP A 1 99 ? -0.469 5.379 20.479 1.00 92.56 99 ASP A N 1
ATOM 780 C CA . ASP A 1 99 ? -1.855 5.638 20.875 1.00 92.56 99 ASP A CA 1
ATOM 781 C C . ASP A 1 99 ? -2.823 4.890 19.958 1.00 92.56 99 ASP A C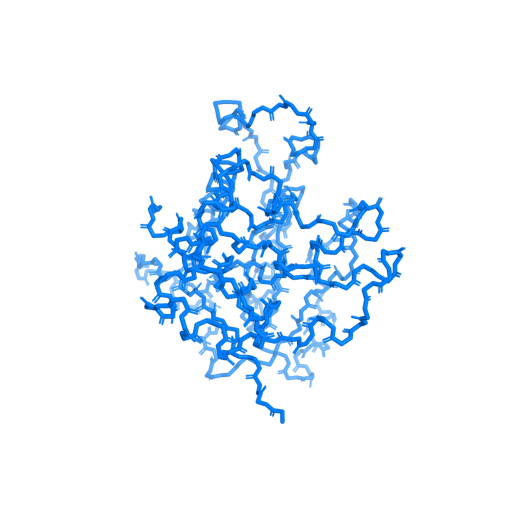 1
ATOM 783 O O . ASP A 1 99 ? -3.206 5.358 18.890 1.00 92.56 99 ASP A O 1
ATOM 787 N N . TRP A 1 100 ? -3.260 3.716 20.395 1.00 93.25 100 TRP A N 1
ATOM 788 C CA . TRP A 1 100 ? -4.162 2.874 19.615 1.00 93.25 100 TRP A CA 1
ATOM 789 C C . TRP A 1 100 ? -5.633 3.286 19.691 1.00 93.25 100 TRP A C 1
ATOM 791 O O . TRP A 1 100 ? -6.453 2.700 18.987 1.00 93.25 100 TRP A O 1
ATOM 801 N N . SER A 1 101 ? -5.991 4.288 20.503 1.00 91.38 101 SER A N 1
ATOM 802 C CA . SER A 1 101 ? -7.390 4.613 20.823 1.00 91.38 101 SER A CA 1
ATOM 803 C C . SER A 1 101 ? -8.253 4.893 19.588 1.00 91.38 101 SER A C 1
ATOM 805 O O . SER A 1 101 ? -9.421 4.506 19.539 1.00 91.38 101 SER A O 1
ATOM 807 N N . ARG A 1 102 ? -7.675 5.517 18.555 1.00 88.69 102 ARG A N 1
ATOM 808 C CA . ARG A 1 102 ? -8.360 5.798 17.284 1.00 88.69 102 ARG A CA 1
ATOM 809 C C . ARG A 1 102 ? -8.589 4.539 16.453 1.00 88.69 102 ARG A C 1
ATOM 811 O O . ARG A 1 102 ? -9.665 4.372 15.889 1.00 88.69 102 ARG A O 1
ATOM 818 N N . LEU A 1 103 ? -7.586 3.667 16.342 1.00 91.12 103 LEU A N 1
ATOM 819 C CA . LEU A 1 103 ? -7.738 2.395 15.630 1.00 91.12 103 LEU A CA 1
ATOM 820 C C . LEU A 1 103 ? -8.752 1.504 16.347 1.00 91.12 103 LEU A C 1
ATOM 822 O O . LEU A 1 103 ? -9.634 0.935 15.710 1.00 91.12 103 LEU A O 1
ATOM 826 N N . ASP A 1 104 ? -8.649 1.447 17.668 1.00 92.38 104 ASP A N 1
ATOM 827 C CA . ASP A 1 104 ? -9.516 0.648 18.515 1.00 92.38 104 ASP A CA 1
ATOM 828 C C . ASP A 1 104 ? -10.970 1.106 18.429 1.00 92.38 104 ASP A C 1
ATOM 830 O O . ASP A 1 104 ? -11.845 0.288 18.172 1.00 92.38 104 ASP A O 1
ATOM 834 N N . GLY A 1 105 ? -11.231 2.412 18.534 1.00 90.38 105 GLY A N 1
ATOM 835 C CA . GLY A 1 105 ? -12.583 2.953 18.381 1.00 90.38 105 GLY A CA 1
ATOM 836 C C . GLY A 1 105 ? -13.206 2.621 17.021 1.00 90.38 105 GLY A C 1
ATOM 837 O O . GLY A 1 105 ? -14.379 2.261 16.947 1.00 90.38 105 GLY A O 1
ATOM 838 N N . PHE A 1 106 ? -12.421 2.671 15.940 1.00 90.81 106 PHE A N 1
ATOM 839 C CA . PHE A 1 106 ? -12.876 2.256 14.613 1.00 90.81 106 PHE A CA 1
ATOM 840 C C . PHE A 1 106 ? -13.199 0.753 14.539 1.00 90.81 106 PHE A C 1
ATOM 842 O O . PHE A 1 106 ? -14.232 0.364 13.984 1.00 90.81 106 PHE A O 1
ATOM 849 N N . LEU A 1 107 ? -12.322 -0.098 15.076 1.00 90.75 107 LEU A N 1
ATOM 850 C CA . LEU A 1 107 ? -12.503 -1.550 15.058 1.00 90.75 107 LEU A CA 1
ATOM 851 C C . LEU A 1 107 ? -13.688 -1.976 15.931 1.00 90.75 107 LEU A C 1
ATOM 853 O O . LEU A 1 107 ? -14.513 -2.765 15.472 1.00 90.75 107 LEU A O 1
ATOM 857 N N . ASP A 1 108 ? -13.830 -1.396 17.122 1.00 90.69 108 ASP A N 1
ATOM 858 C CA . ASP A 1 108 ? -14.950 -1.631 18.041 1.00 90.69 108 ASP A CA 1
ATOM 859 C C . ASP A 1 108 ? -16.286 -1.244 17.384 1.00 90.69 108 ASP A C 1
ATOM 861 O O . ASP A 1 108 ? -17.281 -1.966 17.482 1.00 90.69 108 ASP A O 1
ATOM 865 N N . GLN A 1 109 ? -16.304 -0.150 16.619 1.00 90.38 109 GLN A N 1
ATOM 866 C CA . GLN A 1 109 ? -17.474 0.261 15.846 1.00 90.38 109 GLN A CA 1
ATOM 867 C C . GLN A 1 109 ? -17.807 -0.731 14.719 1.00 90.38 109 GLN A C 1
ATOM 869 O O . GLN A 1 109 ? -18.975 -1.055 14.486 1.00 90.38 109 GLN A O 1
ATOM 874 N N . CYS A 1 110 ? -16.790 -1.267 14.037 1.00 90.19 110 CYS A N 1
ATOM 875 C CA . CYS A 1 110 ? -16.985 -2.317 13.037 1.00 90.19 110 CYS A CA 1
ATOM 876 C C . CYS A 1 110 ? -17.555 -3.600 13.664 1.00 90.19 110 CYS A C 1
ATOM 878 O O . CYS A 1 110 ? -18.500 -4.170 13.111 1.00 90.19 110 CYS A O 1
ATOM 880 N N . VAL A 1 111 ? -17.044 -4.013 14.832 1.00 89.12 111 VAL A N 1
ATOM 881 C CA . VAL A 1 111 ? -17.573 -5.141 15.622 1.00 89.12 111 VAL A CA 1
ATOM 882 C C . VAL A 1 111 ? -19.048 -4.917 15.934 1.00 89.12 111 VAL A C 1
ATOM 884 O O . VAL A 1 111 ? -19.883 -5.740 15.556 1.00 89.12 111 VAL A O 1
ATOM 887 N N . LYS A 1 112 ? -19.376 -3.770 16.544 1.00 90.19 112 LYS A N 1
ATOM 888 C CA . LYS A 1 112 ? -20.736 -3.410 16.972 1.00 90.19 112 LYS A CA 1
ATOM 889 C C . LYS A 1 112 ? -21.771 -3.573 15.857 1.00 90.19 112 LYS A C 1
ATOM 891 O O . LYS A 1 112 ? -22.866 -4.070 16.103 1.00 90.19 112 LYS A O 1
ATOM 896 N N . TYR A 1 113 ? -21.426 -3.189 14.629 1.00 91.00 113 TYR A N 1
ATOM 897 C CA . TYR A 1 113 ? -22.344 -3.225 13.486 1.00 91.00 113 TYR A CA 1
ATOM 898 C C . TYR A 1 113 ? -22.169 -4.448 12.571 1.00 91.00 113 TYR A C 1
ATOM 900 O O . TYR A 1 113 ? -22.848 -4.561 11.540 1.00 91.00 113 TYR A O 1
ATOM 908 N N . GLY A 1 114 ? -21.288 -5.390 12.921 1.00 89.50 114 GLY A N 1
ATOM 909 C CA . GLY A 1 114 ? -20.997 -6.566 12.099 1.00 89.50 114 GLY A CA 1
ATOM 910 C C . GLY A 1 114 ? -20.463 -6.188 10.714 1.00 89.50 114 GLY A C 1
ATOM 911 O O . GLY A 1 114 ? -20.892 -6.748 9.703 1.00 89.50 114 GLY A O 1
ATOM 912 N N . ILE A 1 115 ? -19.590 -5.185 10.663 1.00 88.75 115 ILE A N 1
ATOM 913 C CA . ILE A 1 115 ? -18.831 -4.785 9.480 1.00 88.75 115 ILE A CA 1
ATOM 914 C C . ILE A 1 115 ? -17.443 -5.408 9.592 1.00 88.75 115 ILE A C 1
ATOM 916 O O . ILE A 1 115 ? -16.824 -5.381 10.649 1.00 88.75 115 ILE A O 1
ATOM 920 N N . THR A 1 116 ? -16.933 -5.965 8.497 1.00 88.75 116 THR A N 1
ATOM 921 C CA . THR A 1 116 ? -15.563 -6.485 8.454 1.00 88.75 116 THR A CA 1
ATOM 922 C C . THR A 1 116 ? -14.573 -5.333 8.244 1.00 88.75 116 THR A C 1
ATOM 924 O O . THR A 1 116 ? -14.612 -4.693 7.188 1.00 88.75 116 THR A O 1
ATOM 927 N N . PRO A 1 117 ? -13.675 -5.035 9.194 1.00 88.50 117 PRO A N 1
ATOM 928 C CA . PRO A 1 117 ? -12.621 -4.061 8.956 1.00 88.50 117 PRO A CA 1
ATOM 929 C C . PRO A 1 117 ? -11.540 -4.656 8.047 1.00 88.50 117 PRO A C 1
ATOM 931 O O . PRO A 1 117 ? -11.130 -5.806 8.216 1.00 88.50 117 PRO A O 1
ATOM 934 N N . TYR A 1 118 ? -11.061 -3.850 7.100 1.00 87.31 118 TYR A N 1
ATOM 935 C CA . TYR A 1 118 ? -9.876 -4.129 6.297 1.00 87.31 118 TYR A CA 1
ATOM 936 C C . TYR A 1 118 ? -8.833 -3.034 6.542 1.00 87.31 118 TYR A C 1
ATOM 938 O O . TYR A 1 118 ? -8.875 -1.959 5.943 1.00 87.31 118 TYR A O 1
ATOM 946 N N . ILE A 1 119 ? -7.892 -3.320 7.441 1.00 87.06 119 ILE A N 1
ATOM 947 C CA . ILE A 1 119 ? -6.820 -2.404 7.825 1.00 87.06 119 ILE A CA 1
ATOM 948 C C . ILE A 1 119 ? -5.641 -2.534 6.869 1.00 87.06 119 ILE A C 1
ATOM 950 O O . ILE A 1 119 ? -5.129 -3.627 6.619 1.00 87.06 119 ILE A O 1
ATOM 954 N N . CYS A 1 120 ? -5.192 -1.386 6.376 1.00 83.69 120 CYS A N 1
ATOM 955 C CA . CYS A 1 120 ? -4.038 -1.281 5.508 1.00 83.69 120 CYS A CA 1
ATOM 956 C C . CYS A 1 120 ? -3.000 -0.334 6.100 1.00 83.69 120 CYS A C 1
ATOM 958 O O . CYS A 1 120 ? -3.128 0.872 5.882 1.00 83.69 120 CYS A O 1
ATOM 960 N N . PRO A 1 121 ? -1.957 -0.813 6.802 1.00 82.81 121 PRO A N 1
ATOM 961 C CA . PRO A 1 121 ? -0.868 0.062 7.206 1.00 82.81 121 PRO A CA 1
ATOM 962 C C . PRO A 1 121 ? -0.305 0.808 6.012 1.00 82.81 121 PRO A C 1
ATOM 964 O O . PRO A 1 121 ? -0.004 0.244 4.953 1.00 82.81 121 PRO A O 1
ATOM 967 N N . HIS A 1 122 ? -0.232 2.112 6.194 1.00 77.19 122 HIS A N 1
ATOM 968 C CA . HIS A 1 122 ? 0.218 3.055 5.205 1.00 77.19 122 HIS A CA 1
ATOM 969 C C . HIS A 1 122 ? 1.335 3.899 5.823 1.00 77.19 122 HIS A C 1
ATOM 971 O O . HIS A 1 122 ? 1.112 5.086 6.072 1.00 77.19 122 HIS A O 1
ATOM 977 N N . PRO A 1 123 ? 2.530 3.317 6.074 1.00 69.94 123 PRO A N 1
ATOM 978 C CA . PRO A 1 123 ? 3.690 4.119 6.453 1.00 69.94 123 PRO A CA 1
ATOM 979 C C . PRO A 1 123 ? 3.857 5.178 5.359 1.00 69.94 123 PRO A C 1
ATOM 981 O O . PRO A 1 123 ? 3.807 4.870 4.165 1.00 69.94 123 PRO A O 1
ATOM 984 N N . MET A 1 124 ? 3.837 6.450 5.745 1.00 62.53 124 MET A N 1
ATOM 985 C CA . MET A 1 124 ? 3.800 7.552 4.787 1.00 62.53 124 MET A CA 1
ATOM 986 C C . MET A 1 124 ? 5.031 7.466 3.865 1.00 62.53 124 MET 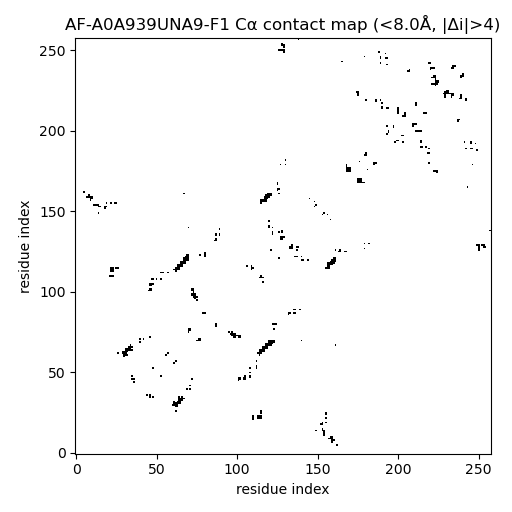A C 1
ATOM 988 O O . MET A 1 124 ? 6.121 7.142 4.320 1.00 62.53 124 MET A O 1
ATOM 992 N N . HIS A 1 125 ? 4.817 7.706 2.563 1.00 56.09 125 HIS A N 1
ATOM 993 C CA . HIS A 1 125 ? 5.665 7.310 1.418 1.00 56.09 125 HIS A CA 1
ATOM 994 C C . HIS A 1 125 ? 5.560 5.836 0.972 1.00 56.09 125 HIS A C 1
ATOM 996 O O . HIS A 1 125 ? 6.465 5.028 1.100 1.00 56.09 125 HIS A O 1
ATOM 1002 N N . PHE A 1 126 ? 4.408 5.550 0.364 1.00 54.91 126 PHE A N 1
ATOM 1003 C CA . PHE A 1 126 ? 4.124 4.578 -0.703 1.00 54.91 126 PHE A CA 1
ATOM 1004 C C . PHE A 1 126 ? 5.027 3.339 -0.843 1.00 54.91 126 PHE A C 1
ATOM 1006 O O . PHE A 1 126 ? 5.979 3.362 -1.607 1.00 54.91 126 PHE A O 1
ATOM 1013 N N . TYR A 1 127 ? 4.590 2.223 -0.245 1.00 54.00 127 TYR A N 1
ATOM 1014 C CA . TYR A 1 127 ? 4.708 0.834 -0.741 1.00 54.00 127 TYR A CA 1
ATOM 1015 C C . TYR A 1 127 ? 5.999 0.434 -1.460 1.00 54.00 127 TYR A C 1
ATOM 1017 O O . TYR A 1 127 ? 5.979 -0.280 -2.462 1.00 54.00 127 TYR A O 1
ATOM 1025 N N . THR A 1 128 ? 7.134 0.853 -0.930 1.00 59.41 128 THR A N 1
ATOM 1026 C CA . THR A 1 128 ? 8.446 0.543 -1.477 1.00 59.41 128 THR A CA 1
ATOM 1027 C C . THR A 1 128 ? 9.185 -0.415 -0.556 1.00 59.41 128 THR A C 1
ATOM 1029 O O . THR A 1 128 ? 10.350 -0.205 -0.267 1.00 59.41 128 THR A O 1
ATOM 1032 N N . ILE A 1 129 ? 8.552 -1.507 -0.104 1.00 57.66 129 ILE A N 1
ATOM 1033 C CA . ILE A 1 129 ? 9.260 -2.518 0.711 1.00 57.66 129 ILE A CA 1
ATOM 1034 C C . ILE A 1 129 ? 10.534 -3.038 0.017 1.00 57.66 129 ILE A C 1
ATOM 1036 O O . ILE A 1 129 ? 11.493 -3.431 0.672 1.00 57.66 129 ILE A O 1
ATOM 1040 N N . TYR A 1 130 ? 10.559 -3.031 -1.317 1.00 57.72 130 TYR A N 1
ATOM 1041 C CA . TYR A 1 130 ? 11.734 -3.435 -2.079 1.00 57.72 130 TYR A CA 1
ATOM 1042 C C . TYR A 1 130 ? 12.791 -2.325 -2.213 1.00 57.72 130 TYR A C 1
ATOM 1044 O O . TYR A 1 130 ? 13.882 -2.613 -2.691 1.00 57.72 130 TYR A O 1
ATOM 1052 N N . ILE A 1 131 ? 12.491 -1.077 -1.829 1.00 67.12 131 ILE A N 1
ATOM 1053 C CA . ILE A 1 131 ? 13.506 -0.039 -1.628 1.00 67.12 131 ILE A CA 1
ATOM 1054 C C . ILE A 1 131 ? 14.154 -0.342 -0.274 1.00 67.12 131 ILE A C 1
ATOM 1056 O O . ILE A 1 131 ? 13.478 -0.239 0.756 1.00 67.12 131 ILE A O 1
ATOM 1060 N N . PRO A 1 132 ? 15.433 -0.751 -0.247 1.00 70.81 132 PRO A N 1
ATOM 1061 C CA . PRO A 1 132 ? 16.086 -1.197 0.981 1.00 70.81 132 PRO A CA 1
ATOM 1062 C C . PRO A 1 132 ? 16.025 -0.172 2.117 1.00 70.81 132 PRO A C 1
ATOM 1064 O O . PRO A 1 132 ? 15.900 -0.553 3.277 1.00 70.81 132 PRO A O 1
ATOM 1067 N N . GLU A 1 133 ? 16.069 1.117 1.781 1.00 71.62 133 GLU A N 1
ATOM 1068 C CA . GLU A 1 133 ? 16.027 2.232 2.726 1.00 71.62 133 GLU A CA 1
ATOM 1069 C C . GLU A 1 133 ? 14.686 2.334 3.469 1.00 71.62 133 GLU A C 1
ATOM 1071 O O . GLU A 1 133 ? 14.652 2.750 4.626 1.00 71.62 133 GLU A O 1
ATOM 1076 N N . ASP A 1 134 ? 13.590 1.928 2.824 1.00 73.56 134 ASP A N 1
ATOM 1077 C CA . ASP A 1 134 ? 12.243 2.010 3.390 1.00 73.56 134 ASP A CA 1
ATOM 1078 C C . ASP A 1 134 ? 11.845 0.702 4.102 1.00 73.56 134 ASP A C 1
ATOM 1080 O O . ASP A 1 134 ? 11.004 0.732 5.009 1.00 73.56 134 ASP A O 1
ATOM 1084 N N . LYS A 1 135 ? 12.466 -0.435 3.731 1.00 77.62 135 LYS A N 1
ATOM 1085 C CA . LYS A 1 135 ? 12.095 -1.793 4.175 1.00 77.62 135 LYS A CA 1
ATOM 1086 C C . LYS A 1 135 ? 11.904 -1.890 5.685 1.00 77.62 135 LYS A C 1
ATOM 1088 O O . LYS A 1 135 ? 10.840 -2.313 6.127 1.00 77.62 135 LYS A O 1
ATOM 1093 N N . GLU A 1 136 ? 12.904 -1.479 6.463 1.00 80.69 136 GLU A N 1
ATOM 1094 C CA . GLU A 1 136 ? 12.879 -1.646 7.921 1.00 80.69 136 GLU A CA 1
ATOM 1095 C C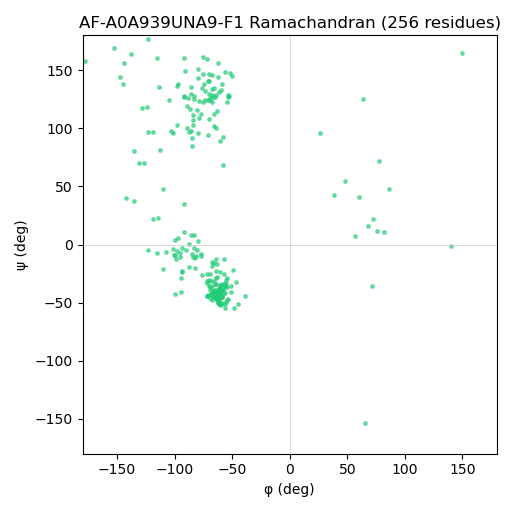 . GLU A 1 136 ? 11.723 -0.867 8.566 1.00 80.69 136 GLU A C 1
ATOM 1097 O O . GLU A 1 136 ? 11.034 -1.383 9.444 1.00 80.69 136 GLU A O 1
ATOM 1102 N N . SER A 1 137 ? 11.457 0.352 8.092 1.00 81.06 137 SER A N 1
ATOM 1103 C CA . SER A 1 137 ? 10.377 1.192 8.620 1.00 81.06 137 SER A CA 1
ATOM 1104 C C . SER A 1 137 ? 8.987 0.641 8.282 1.00 81.06 137 SER A C 1
ATOM 1106 O O . SER A 1 137 ? 8.076 0.675 9.117 1.00 81.06 137 SER A O 1
ATOM 1108 N N . VAL A 1 138 ? 8.830 0.105 7.065 1.00 79.19 138 VAL A N 1
ATOM 1109 C CA . VAL A 1 138 ? 7.584 -0.492 6.576 1.00 79.19 138 VAL A CA 1
ATOM 1110 C C . VAL A 1 138 ? 7.297 -1.786 7.320 1.00 79.19 138 VAL A C 1
ATOM 1112 O O . VAL A 1 138 ? 6.168 -1.986 7.770 1.00 79.19 138 VAL A O 1
ATOM 1115 N N . GLU A 1 139 ? 8.310 -2.641 7.466 1.00 80.12 139 GLU A N 1
ATOM 1116 C CA . GLU A 1 139 ? 8.236 -3.892 8.214 1.00 80.12 139 GLU A CA 1
ATOM 1117 C C . GLU A 1 139 ? 7.883 -3.619 9.675 1.00 80.12 139 GLU A C 1
ATOM 1119 O O . GLU A 1 139 ? 6.891 -4.148 10.173 1.00 80.12 139 GLU A O 1
ATOM 1124 N N . TRP A 1 140 ? 8.620 -2.726 10.339 1.00 86.31 140 TRP A N 1
ATOM 1125 C CA . TRP A 1 140 ? 8.375 -2.381 11.735 1.00 86.31 140 TRP A CA 1
ATOM 1126 C C . TRP A 1 140 ? 6.941 -1.894 11.967 1.00 86.31 140 TRP A C 1
ATOM 1128 O O . TRP A 1 140 ? 6.235 -2.430 12.821 1.00 86.31 140 TRP A O 1
ATOM 1138 N N . PHE A 1 141 ? 6.473 -0.922 11.180 1.00 85.94 141 PHE A N 1
ATOM 1139 C CA . PHE A 1 141 ? 5.127 -0.370 11.347 1.00 85.94 141 PHE A CA 1
ATOM 1140 C C . PHE A 1 141 ? 4.041 -1.412 11.049 1.00 85.94 141 PHE A C 1
ATOM 1142 O O . PHE A 1 141 ? 3.067 -1.539 11.792 1.00 85.94 141 PHE A O 1
ATOM 1149 N N . THR A 1 142 ? 4.236 -2.201 9.990 1.00 83.12 142 THR A N 1
ATOM 1150 C CA . THR A 1 142 ? 3.368 -3.327 9.626 1.00 83.12 142 THR A CA 1
ATOM 1151 C C . THR A 1 142 ? 3.226 -4.310 10.781 1.00 83.12 142 THR A C 1
ATOM 1153 O O . THR A 1 142 ? 2.099 -4.649 11.147 1.00 83.12 142 THR A O 1
ATOM 1156 N N . LEU A 1 143 ? 4.349 -4.724 11.370 1.00 84.31 143 LEU A N 1
ATOM 1157 C CA . LEU A 1 143 ? 4.378 -5.669 12.479 1.00 84.31 143 LEU A CA 1
ATOM 1158 C C . LEU A 1 143 ? 3.707 -5.092 13.723 1.00 84.31 143 LEU A C 1
ATOM 1160 O O . LEU A 1 143 ? 2.852 -5.765 14.283 1.00 84.31 143 LEU A O 1
ATOM 1164 N N . LYS A 1 144 ? 3.975 -3.837 14.107 1.00 89.94 144 LYS A N 1
ATOM 1165 C CA . LYS A 1 144 ? 3.315 -3.217 15.273 1.00 89.94 144 LYS A CA 1
ATOM 1166 C C . LYS A 1 144 ? 1.797 -3.186 15.144 1.00 89.94 144 LYS A C 1
ATOM 1168 O O . LYS A 1 144 ? 1.088 -3.497 16.099 1.00 89.94 144 LYS A O 1
ATOM 1173 N N . VAL A 1 145 ? 1.288 -2.841 13.962 1.00 88.81 145 VAL A N 1
ATOM 1174 C CA . VAL A 1 145 ? -0.158 -2.845 13.709 1.00 88.81 145 VAL A CA 1
ATOM 1175 C C . VAL A 1 145 ? -0.712 -4.269 13.756 1.00 88.81 145 VAL A C 1
ATOM 1177 O O . VAL A 1 145 ? -1.747 -4.500 14.380 1.00 88.81 145 VAL A O 1
ATOM 1180 N N . ALA A 1 146 ? -0.032 -5.225 13.118 1.00 84.62 146 ALA A N 1
ATOM 1181 C CA . ALA A 1 146 ? -0.460 -6.619 13.100 1.00 84.62 146 ALA A CA 1
ATOM 1182 C C . ALA A 1 146 ? -0.461 -7.236 14.507 1.00 84.62 146 ALA A C 1
ATOM 1184 O O . ALA A 1 146 ? -1.434 -7.896 14.866 1.00 84.62 146 ALA A O 1
ATOM 1185 N N . GLU A 1 147 ? 0.579 -6.992 15.308 1.00 86.94 147 GLU A N 1
ATOM 1186 C CA . GLU A 1 147 ? 0.706 -7.425 16.703 1.00 86.94 147 GLU A CA 1
ATOM 1187 C C . GLU A 1 147 ? -0.441 -6.883 17.556 1.00 86.94 147 GLU A C 1
ATOM 1189 O O . GLU A 1 147 ? -1.121 -7.659 18.226 1.00 86.94 147 GLU A O 1
ATOM 1194 N N . HIS A 1 148 ? -0.704 -5.573 17.491 1.00 91.12 148 HIS A N 1
ATOM 1195 C CA . HIS A 1 148 ? -1.775 -4.936 18.262 1.00 91.12 148 HIS A CA 1
ATOM 1196 C C . HIS A 1 148 ? -3.157 -5.486 17.894 1.00 91.12 148 HIS A C 1
ATOM 1198 O O . HIS A 1 148 ? -3.907 -5.944 18.759 1.00 91.12 148 HIS A O 1
ATOM 1204 N N . ILE A 1 149 ? -3.474 -5.504 16.595 1.00 88.38 149 ILE A N 1
ATOM 1205 C CA . ILE A 1 149 ? -4.750 -6.026 16.093 1.00 88.38 149 ILE A CA 1
ATOM 1206 C C . ILE A 1 149 ? -4.918 -7.490 16.491 1.00 88.38 149 ILE A C 1
ATOM 1208 O O . ILE A 1 149 ? -5.975 -7.881 16.976 1.00 88.38 149 ILE A O 1
ATOM 1212 N N . SER A 1 150 ? -3.872 -8.294 16.323 1.00 82.69 150 SER A N 1
ATOM 1213 C CA . SER A 1 150 ? -3.888 -9.711 16.673 1.00 82.69 150 SER A CA 1
ATOM 1214 C C . SER A 1 150 ? -4.106 -9.934 18.167 1.00 82.69 150 SER A C 1
ATOM 1216 O O . SER A 1 150 ? -4.889 -10.805 18.544 1.00 82.69 150 SER A O 1
ATOM 1218 N N . ALA A 1 151 ? -3.444 -9.145 19.016 1.00 86.81 151 ALA A N 1
ATOM 1219 C CA . ALA A 1 151 ? -3.549 -9.257 20.466 1.00 86.81 151 ALA A CA 1
ATOM 1220 C C . ALA A 1 151 ? -4.954 -8.909 20.977 1.00 86.81 151 ALA A C 1
ATOM 1222 O O . ALA A 1 151 ? -5.446 -9.572 21.889 1.00 86.81 151 ALA A O 1
ATOM 1223 N N . LYS A 1 152 ? -5.603 -7.894 20.392 1.00 88.81 152 LYS A N 1
ATOM 1224 C CA . LYS A 1 152 ? -6.908 -7.403 20.859 1.00 88.81 152 LYS A CA 1
ATOM 1225 C C . LYS A 1 152 ? -8.105 -8.028 20.133 1.00 88.81 152 LYS A C 1
ATOM 1227 O O . LYS A 1 152 ? -9.097 -8.360 20.772 1.00 88.81 152 LYS A O 1
ATOM 1232 N N . TYR A 1 153 ? -8.014 -8.207 18.817 1.00 84.00 153 TYR A N 1
ATOM 1233 C CA . TYR A 1 153 ? -9.130 -8.587 17.938 1.00 84.00 153 TYR A CA 1
ATOM 1234 C C . TYR A 1 153 ? -8.959 -9.964 17.272 1.00 84.00 153 TYR A C 1
ATOM 1236 O O . TYR A 1 153 ? -9.879 -10.460 16.615 1.00 84.00 153 TYR A O 1
ATOM 1244 N N . GLY A 1 154 ? -7.794 -10.601 17.428 1.00 79.25 154 GLY A N 1
ATOM 1245 C CA . GLY A 1 154 ? -7.489 -11.896 16.824 1.00 79.25 154 GLY A CA 1
ATOM 1246 C C . GLY A 1 154 ? -7.427 -11.855 15.292 1.00 79.25 154 GLY A C 1
ATOM 1247 O O . GLY A 1 154 ? -7.152 -10.831 14.673 1.00 79.25 154 GLY A O 1
ATOM 1248 N N . SER A 1 155 ? -7.695 -12.995 14.652 1.00 69.50 155 SER A N 1
ATOM 1249 C CA . SER A 1 155 ? -7.541 -13.190 13.200 1.00 69.50 155 SER A CA 1
ATOM 1250 C C . SER A 1 155 ? -8.725 -12.712 12.347 1.00 69.50 155 SER A C 1
ATOM 1252 O O . SER A 1 155 ? -8.775 -13.008 11.154 1.00 69.50 155 SER A O 1
ATOM 1254 N N . ARG A 1 156 ? -9.711 -12.015 12.932 1.00 68.38 156 ARG A N 1
ATOM 1255 C CA . ARG A 1 156 ? -10.949 -11.604 12.234 1.00 68.38 156 ARG A CA 1
ATOM 1256 C C . ARG A 1 156 ? -10.908 -10.211 11.618 1.00 68.38 156 ARG A C 1
ATOM 1258 O O . ARG A 1 156 ? -11.849 -9.816 10.933 1.00 68.38 156 ARG A O 1
ATOM 1265 N N . VAL A 1 157 ? -9.816 -9.486 11.813 1.00 77.19 157 VAL A N 1
ATOM 1266 C CA . VAL A 1 157 ? -9.548 -8.253 11.079 1.00 77.19 157 VAL A CA 1
ATOM 1267 C C . VAL A 1 157 ? -8.818 -8.618 9.797 1.00 77.19 157 VAL A C 1
ATOM 1269 O O . VAL A 1 157 ? -7.795 -9.300 9.832 1.00 77.19 157 VAL A O 1
ATOM 1272 N N . ILE A 1 158 ? -9.340 -8.168 8.653 1.00 76.75 158 ILE A N 1
ATOM 1273 C CA . ILE A 1 158 ? -8.593 -8.303 7.407 1.00 76.75 158 ILE A CA 1
ATOM 1274 C C . ILE A 1 158 ? -7.430 -7.331 7.488 1.00 76.75 158 ILE A C 1
ATOM 1276 O O . ILE A 1 158 ? -7.607 -6.127 7.674 1.00 76.75 158 ILE A O 1
ATOM 1280 N N . TYR A 1 159 ? -6.239 -7.874 7.320 1.00 72.69 159 TYR A N 1
ATOM 1281 C CA . TYR A 1 159 ? -5.017 -7.116 7.200 1.00 72.69 159 TYR A CA 1
ATOM 1282 C C . TYR A 1 159 ? -4.464 -7.308 5.791 1.00 72.69 159 TYR A C 1
ATOM 1284 O O . TYR A 1 159 ? -4.427 -8.423 5.271 1.00 72.69 159 TYR A O 1
ATOM 1292 N N . GLY A 1 160 ? -4.022 -6.224 5.168 1.00 67.19 160 GLY A N 1
ATOM 1293 C CA . GLY A 1 160 ? -3.408 -6.281 3.848 1.00 67.19 160 GLY A CA 1
ATOM 1294 C C . GLY A 1 160 ? -2.955 -4.905 3.411 1.00 67.19 160 GLY A C 1
ATOM 1295 O O . GLY A 1 160 ? -3.418 -3.891 3.919 1.00 67.19 160 GLY A O 1
ATOM 1296 N N . TRP A 1 161 ? -2.011 -4.841 2.491 1.00 65.12 161 TRP A N 1
ATOM 1297 C CA . TRP A 1 161 ? -1.394 -3.569 2.144 1.00 65.12 161 TRP A CA 1
ATOM 1298 C C . TRP A 1 161 ? -2.310 -2.701 1.281 1.00 65.12 161 TRP A C 1
ATOM 1300 O O . TRP A 1 161 ? -3.118 -3.197 0.486 1.00 65.12 161 TRP A O 1
ATOM 1310 N N . TYR A 1 162 ? -2.225 -1.376 1.447 1.00 57.69 162 TYR A N 1
ATOM 1311 C CA . TYR A 1 162 ? -3.006 -0.470 0.613 1.00 57.69 162 TYR A CA 1
ATOM 1312 C C . TYR A 1 162 ? -2.415 -0.502 -0.798 1.00 57.69 162 TYR A C 1
ATOM 1314 O O . TYR A 1 162 ? -1.472 0.210 -1.113 1.00 57.69 162 TYR A O 1
ATOM 1322 N N . GLU A 1 163 ? -2.955 -1.339 -1.677 1.00 52.25 163 GLU A N 1
ATOM 1323 C CA . GLU A 1 163 ? -2.682 -1.249 -3.106 1.00 52.25 163 GLU A CA 1
ATOM 1324 C C . GLU A 1 163 ? -3.141 0.115 -3.640 1.00 52.25 163 GLU A C 1
ATOM 1326 O O . GLU A 1 163 ? -4.279 0.306 -4.068 1.00 52.25 163 GLU A O 1
ATOM 1331 N N . ASN A 1 164 ? -2.240 1.088 -3.590 1.00 49.00 164 ASN A N 1
ATOM 1332 C CA . ASN A 1 164 ? -2.256 2.228 -4.487 1.00 49.00 164 ASN A CA 1
ATOM 1333 C C . ASN A 1 164 ? -0.830 2.628 -4.874 1.00 49.00 164 ASN A C 1
ATOM 1335 O O . ASN A 1 164 ? -0.509 3.809 -5.002 1.00 49.00 164 ASN A O 1
ATOM 1339 N N . ILE A 1 165 ? -0.002 1.602 -5.110 1.00 48.09 165 ILE A N 1
ATOM 1340 C CA . ILE A 1 165 ? 1.352 1.676 -5.684 1.00 48.09 165 ILE A CA 1
ATOM 1341 C C . ILE A 1 165 ? 1.354 2.535 -6.967 1.00 48.09 165 ILE A C 1
ATOM 1343 O O . ILE A 1 165 ? 2.372 3.104 -7.341 1.00 48.09 165 ILE A O 1
ATOM 1347 N N . TRP A 1 166 ? 0.192 2.696 -7.615 1.00 46.50 166 TRP A N 1
ATOM 1348 C CA . TRP A 1 166 ? 0.036 3.312 -8.934 1.00 46.50 166 TRP A CA 1
ATOM 1349 C C . TRP A 1 166 ? -0.416 4.765 -8.956 1.00 46.50 166 TRP A C 1
ATOM 1351 O O . TRP A 1 166 ? 0.086 5.532 -9.773 1.00 46.50 166 TRP A O 1
ATOM 1361 N N . ARG A 1 167 ? -1.388 5.153 -8.120 1.00 42.50 167 ARG A N 1
ATOM 1362 C CA . ARG A 1 167 ? -1.948 6.516 -8.176 1.00 42.50 167 ARG A CA 1
ATOM 1363 C C . ARG A 1 167 ? -1.094 7.529 -7.418 1.00 42.50 167 ARG A C 1
ATOM 1365 O O . ARG A 1 167 ? -1.184 8.715 -7.696 1.00 42.50 167 ARG A O 1
ATOM 1372 N N . ASN A 1 168 ? -0.264 7.046 -6.500 1.00 42.12 168 ASN A N 1
ATOM 1373 C CA . ASN A 1 168 ? 0.521 7.871 -5.588 1.00 42.12 168 ASN A CA 1
ATOM 1374 C C . ASN A 1 168 ? 1.994 8.039 -5.991 1.00 42.12 168 ASN A C 1
ATOM 1376 O O . ASN A 1 168 ? 2.752 8.757 -5.350 1.00 42.12 168 ASN A O 1
ATOM 1380 N N . SER A 1 169 ? 2.403 7.361 -7.050 1.00 42.69 169 SER A N 1
ATOM 1381 C CA . SER A 1 169 ? 3.724 7.468 -7.662 1.00 42.69 169 SER A CA 1
ATOM 1382 C C . SER A 1 169 ? 3.709 8.359 -8.908 1.00 42.69 169 SER A C 1
ATOM 1384 O O . SER A 1 169 ? 4.763 8.760 -9.396 1.00 42.69 169 SER A O 1
ATOM 1386 N N . HIS A 1 170 ? 2.513 8.750 -9.358 1.00 41.84 170 HIS A N 1
ATOM 1387 C CA . HIS A 1 170 ? 2.319 9.981 -10.103 1.00 41.84 170 HIS A CA 1
ATOM 1388 C C . HIS A 1 170 ? 2.145 11.110 -9.087 1.00 41.84 170 HIS A C 1
ATOM 1390 O O . HIS A 1 170 ? 1.030 11.421 -8.674 1.00 41.84 170 HIS A O 1
ATOM 1396 N N . ASP A 1 171 ? 3.255 11.666 -8.615 1.00 46.28 171 ASP A N 1
ATOM 1397 C CA . ASP A 1 171 ? 3.215 12.905 -7.857 1.00 46.28 171 ASP A CA 1
ATOM 1398 C C . ASP A 1 171 ? 3.066 14.066 -8.854 1.00 46.28 171 ASP A C 1
ATOM 1400 O O . ASP A 1 171 ? 4.023 14.353 -9.582 1.00 46.28 171 ASP A O 1
ATOM 1404 N N . PRO A 1 172 ? 1.900 14.736 -8.932 1.00 43.69 172 PRO A N 1
ATOM 1405 C CA . PRO A 1 172 ? 1.745 15.894 -9.807 1.00 43.69 172 PRO A CA 1
ATOM 1406 C C . PRO A 1 172 ? 2.650 17.068 -9.391 1.00 43.69 172 PRO A C 1
ATOM 1408 O O . PRO A 1 172 ? 2.814 18.002 -10.165 1.00 43.69 172 PRO A O 1
ATOM 1411 N N . TRP A 1 173 ? 3.250 17.028 -8.196 1.00 44.06 173 TRP A N 1
ATOM 1412 C CA . TRP A 1 173 ? 4.158 18.048 -7.672 1.00 44.06 173 TRP A CA 1
ATOM 1413 C C . TRP A 1 173 ? 5.641 17.685 -7.838 1.00 44.06 173 TRP A C 1
ATOM 1415 O O . TRP A 1 173 ? 6.494 18.557 -7.685 1.00 44.06 173 TRP A O 1
ATOM 1425 N N . HIS A 1 174 ? 5.969 16.432 -8.181 1.00 45.97 174 HIS A N 1
ATOM 1426 C CA . HIS A 1 174 ? 7.351 15.964 -8.321 1.00 45.97 174 HIS A CA 1
ATOM 1427 C C . HIS A 1 174 ? 7.535 15.120 -9.596 1.00 45.97 174 HIS A C 1
ATOM 1429 O O . HIS A 1 174 ? 7.565 13.891 -9.570 1.00 45.97 174 HIS A O 1
ATOM 1435 N N . THR A 1 175 ? 7.689 15.827 -10.718 1.00 44.62 175 THR A N 1
ATOM 1436 C CA . THR A 1 175 ? 8.362 15.412 -11.970 1.00 44.62 175 THR A CA 1
ATOM 1437 C C . THR A 1 175 ? 7.883 14.150 -12.695 1.00 44.62 175 THR A C 1
ATOM 1439 O O . THR A 1 175 ? 8.506 13.770 -13.680 1.00 44.62 175 THR A O 1
ATOM 1442 N N . GLY A 1 176 ? 6.786 13.505 -12.295 1.00 46.12 176 GLY A N 1
ATOM 1443 C CA . GLY A 1 176 ? 6.262 12.324 -12.996 1.00 46.12 176 GLY A CA 1
ATOM 1444 C C . GLY A 1 176 ? 7.148 11.072 -12.904 1.00 46.12 176 GLY A C 1
ATOM 1445 O O . GLY A 1 176 ? 6.941 10.138 -13.679 1.00 46.12 176 GLY A O 1
ATOM 1446 N N . ASP A 1 177 ? 8.112 11.040 -11.977 1.00 52.84 177 ASP A N 1
ATOM 1447 C CA . ASP A 1 177 ? 8.989 9.888 -11.744 1.00 52.84 177 ASP A CA 1
ATOM 1448 C C . ASP A 1 177 ? 8.583 9.136 -10.478 1.00 52.84 177 ASP A C 1
ATOM 1450 O O . ASP A 1 177 ? 8.562 9.685 -9.376 1.00 52.84 177 ASP A O 1
ATOM 1454 N N . TYR A 1 178 ? 8.325 7.842 -10.640 1.00 61.19 178 TYR A N 1
ATOM 1455 C CA . TYR A 1 178 ? 7.955 6.932 -9.567 1.00 61.19 178 TYR A CA 1
ATOM 1456 C C . TYR A 1 178 ? 9.134 6.817 -8.577 1.00 61.19 178 TYR A C 1
ATOM 1458 O O . TYR A 1 178 ? 10.246 6.516 -8.996 1.00 61.19 178 TYR A O 1
ATOM 1466 N N . ARG A 1 179 ? 8.938 6.994 -7.258 1.00 60.75 179 ARG A N 1
ATOM 1467 C CA . ARG A 1 179 ? 10.020 6.811 -6.246 1.00 60.75 179 ARG A CA 1
ATOM 1468 C C . ARG A 1 179 ? 10.733 5.458 -6.402 1.00 60.75 179 ARG A C 1
ATOM 1470 O O . ARG A 1 179 ? 11.951 5.382 -6.304 1.00 60.75 179 ARG A O 1
ATOM 1477 N N . HIS A 1 180 ? 9.961 4.442 -6.776 1.00 67.19 180 HIS A N 1
ATOM 1478 C CA . HIS A 1 180 ? 10.377 3.133 -7.275 1.00 67.19 180 HIS A CA 1
ATOM 1479 C C . HIS A 1 180 ? 11.589 3.146 -8.222 1.00 67.19 180 HIS A C 1
ATOM 1481 O O . HIS A 1 180 ? 12.483 2.324 -8.066 1.00 67.19 180 HIS A O 1
ATOM 1487 N N . VAL A 1 181 ? 11.627 4.072 -9.186 1.00 68.06 181 VAL A N 1
ATOM 1488 C CA . VAL A 1 181 ? 12.679 4.154 -10.212 1.00 68.06 181 VAL A CA 1
ATOM 1489 C C . VAL A 1 181 ? 13.912 4.928 -9.746 1.00 68.06 181 VAL A C 1
ATOM 1491 O O . VAL A 1 181 ? 14.916 4.949 -10.449 1.00 68.06 181 VAL A O 1
ATOM 1494 N N . ARG A 1 182 ? 13.838 5.577 -8.574 1.00 67.38 182 ARG A N 1
ATOM 1495 C CA . ARG A 1 182 ? 14.930 6.378 -8.003 1.00 67.38 182 ARG A CA 1
ATOM 1496 C C . ARG A 1 182 ? 15.895 5.551 -7.152 1.00 67.38 182 ARG A C 1
ATOM 1498 O O . ARG A 1 182 ? 17.012 6.007 -6.930 1.00 67.38 182 ARG A O 1
ATOM 1505 N N . TYR A 1 183 ? 15.499 4.360 -6.688 1.00 73.44 183 TYR A N 1
ATOM 1506 C CA . TYR A 1 183 ? 16.430 3.452 -6.012 1.00 73.44 183 TYR A CA 1
ATOM 1507 C C . TYR A 1 183 ? 17.495 2.962 -7.017 1.00 73.44 183 TYR A C 1
ATOM 1509 O O . TYR A 1 183 ? 17.118 2.432 -8.069 1.00 73.44 183 TYR A O 1
ATOM 1517 N N . PRO A 1 184 ? 18.807 3.094 -6.723 1.00 79.94 184 PRO A N 1
ATOM 1518 C CA . PRO A 1 184 ? 19.876 2.800 -7.683 1.00 79.94 184 PRO A CA 1
ATOM 1519 C C . PRO A 1 184 ? 19.852 1.396 -8.309 1.00 79.94 184 PRO A C 1
ATOM 1521 O O . PRO A 1 184 ? 20.266 1.236 -9.457 1.00 79.94 184 PRO A O 1
ATOM 1524 N N . GLY A 1 185 ? 19.361 0.378 -7.594 1.00 86.12 185 GLY A N 1
ATOM 1525 C CA . GLY A 1 185 ? 19.297 -1.001 -8.099 1.00 86.12 185 GLY A CA 1
ATOM 1526 C C . GLY A 1 185 ? 18.089 -1.298 -8.994 1.00 86.12 185 GLY A C 1
ATOM 1527 O O . GLY A 1 185 ? 18.083 -2.313 -9.692 1.00 86.12 185 GLY A O 1
ATOM 1528 N N . PHE A 1 186 ? 17.094 -0.404 -9.055 1.00 87.31 186 PHE A N 1
ATOM 1529 C CA . PHE A 1 186 ? 15.814 -0.709 -9.697 1.00 87.31 186 PHE A CA 1
ATOM 1530 C C . PHE A 1 186 ? 15.948 -1.063 -11.180 1.00 87.31 186 PHE A C 1
ATOM 1532 O O . PHE A 1 186 ? 15.274 -1.973 -11.647 1.00 87.31 186 PHE A O 1
ATOM 1539 N N . LEU A 1 187 ? 16.822 -0.392 -11.939 1.00 91.56 187 LEU A N 1
ATOM 1540 C CA . LEU A 1 187 ? 17.011 -0.700 -13.363 1.00 91.56 187 LEU A CA 1
ATOM 1541 C C . LEU A 1 187 ? 17.537 -2.128 -13.576 1.00 91.56 187 LEU A C 1
ATOM 1543 O O . LEU A 1 187 ? 17.100 -2.820 -14.499 1.00 91.56 187 LEU A O 1
ATOM 1547 N N . ALA A 1 188 ? 18.460 -2.578 -12.724 1.00 93.56 188 ALA A N 1
ATOM 1548 C CA . ALA A 1 188 ? 19.006 -3.927 -12.795 1.00 93.56 188 ALA A CA 1
ATOM 1549 C C . ALA A 1 188 ? 17.932 -4.969 -12.448 1.00 93.56 188 ALA A C 1
ATOM 1551 O O . ALA A 1 188 ? 17.720 -5.910 -13.220 1.00 93.56 188 ALA A O 1
ATOM 1552 N N . ASP A 1 189 ? 17.195 -4.749 -11.357 1.00 91.94 189 ASP A N 1
ATOM 1553 C CA . ASP A 1 189 ? 16.093 -5.612 -10.920 1.00 91.94 189 ASP A CA 1
ATOM 1554 C C . ASP A 1 189 ? 14.969 -5.671 -11.957 1.00 91.94 189 ASP A C 1
ATOM 1556 O O . ASP A 1 189 ? 14.447 -6.740 -12.283 1.00 91.94 189 ASP A O 1
ATOM 1560 N N . PHE A 1 190 ? 14.643 -4.523 -12.547 1.00 92.94 190 PHE A N 1
ATOM 1561 C CA . PHE A 1 190 ? 13.658 -4.396 -13.607 1.00 92.94 190 PHE A CA 1
ATOM 1562 C C . PHE A 1 190 ? 14.024 -5.261 -14.814 1.00 92.94 190 PHE A C 1
ATOM 1564 O O . PHE A 1 190 ? 13.224 -6.079 -15.274 1.00 92.94 190 PHE A O 1
ATOM 1571 N N . ARG A 1 191 ? 15.265 -5.145 -15.293 1.00 96.62 191 ARG A N 1
ATOM 1572 C CA . ARG A 1 191 ? 15.774 -5.954 -16.407 1.00 96.62 191 ARG A CA 1
ATOM 1573 C C . ARG A 1 191 ? 15.828 -7.438 -16.056 1.00 96.62 191 ARG A C 1
ATOM 1575 O O . ARG A 1 191 ? 15.495 -8.270 -16.897 1.00 96.62 191 ARG A O 1
ATOM 1582 N N . ALA A 1 192 ? 16.205 -7.793 -14.828 1.00 96.62 192 ALA A N 1
ATOM 1583 C CA . ALA A 1 192 ? 16.184 -9.178 -14.357 1.00 96.62 192 ALA A CA 1
ATOM 1584 C C . ALA A 1 192 ? 14.763 -9.764 -14.365 1.00 96.62 192 ALA A C 1
ATOM 1586 O O . ALA A 1 192 ? 14.551 -10.873 -14.857 1.00 96.62 192 ALA A O 1
ATOM 1587 N N . LYS A 1 193 ? 13.763 -9.000 -13.920 1.00 94.75 193 LYS A N 1
ATOM 1588 C CA . LYS A 1 193 ? 12.363 -9.438 -13.947 1.00 94.75 193 LYS A CA 1
ATOM 1589 C C . LYS A 1 193 ? 11.775 -9.473 -15.354 1.00 94.75 193 LYS A C 1
ATOM 1591 O O . LYS A 1 193 ? 10.978 -10.358 -15.649 1.00 94.75 193 LYS A O 1
ATOM 1596 N N . LEU A 1 194 ? 12.212 -8.604 -16.265 1.00 97.19 194 LEU A N 1
ATOM 1597 C CA . LEU A 1 194 ? 11.876 -8.737 -17.686 1.00 97.19 194 LEU A CA 1
ATOM 1598 C C . LEU A 1 194 ? 12.445 -10.025 -18.293 1.00 97.19 194 LEU A C 1
ATOM 1600 O O . LEU A 1 194 ? 11.737 -10.687 -19.054 1.00 97.19 194 LEU A O 1
ATOM 1604 N N . ARG A 1 195 ? 13.680 -10.413 -17.935 1.00 97.75 195 ARG A N 1
ATOM 1605 C CA . ARG A 1 195 ? 14.259 -11.708 -18.339 1.00 97.75 195 ARG A CA 1
ATOM 1606 C C . ARG A 1 195 ? 13.403 -12.871 -17.842 1.00 97.75 195 ARG A C 1
ATOM 1608 O O . ARG A 1 195 ? 13.103 -13.763 -18.628 1.00 97.75 195 ARG A O 1
ATOM 1615 N N . GLU A 1 196 ? 12.960 -12.831 -16.586 1.00 96.12 196 GLU A N 1
ATOM 1616 C CA . GLU A 1 196 ? 12.055 -13.838 -16.008 1.00 96.12 196 GLU A CA 1
ATOM 1617 C C . GLU A 1 196 ? 10.709 -13.901 -16.754 1.00 96.12 196 GLU A C 1
ATOM 1619 O O . GLU A 1 196 ? 10.237 -14.982 -17.097 1.00 96.12 196 GLU A O 1
ATOM 1624 N N . LEU A 1 197 ? 10.103 -12.746 -17.051 1.00 94.31 197 LEU A N 1
ATOM 1625 C CA . LEU A 1 197 ? 8.787 -12.664 -17.693 1.00 94.31 197 LEU A CA 1
ATOM 1626 C C . LEU A 1 197 ? 8.776 -13.120 -19.153 1.00 94.31 197 LEU A C 1
ATOM 1628 O O . LEU A 1 197 ? 7.776 -13.678 -19.610 1.00 94.31 197 LEU A O 1
ATOM 1632 N N . TYR A 1 198 ? 9.843 -12.833 -19.897 1.00 96.81 198 TYR A N 1
ATOM 1633 C CA . TYR A 1 198 ? 9.871 -13.015 -21.349 1.00 96.81 198 TYR A CA 1
ATOM 1634 C C . TYR A 1 198 ? 10.775 -14.153 -21.818 1.00 96.81 198 TYR A C 1
ATOM 1636 O O . TYR A 1 198 ? 10.591 -14.634 -22.938 1.00 96.81 198 TYR A O 1
ATOM 1644 N N . GLY A 1 199 ? 11.742 -14.579 -21.004 1.00 97.62 199 GLY A N 1
ATOM 1645 C CA . GLY A 1 199 ? 12.723 -15.621 -21.318 1.00 97.62 199 GLY A CA 1
ATOM 1646 C C . GLY A 1 199 ? 13.781 -15.215 -22.353 1.00 97.62 199 GLY A C 1
ATOM 1647 O O . GLY A 1 199 ? 14.936 -15.610 -22.231 1.00 97.62 199 GLY A O 1
ATOM 1648 N N . SER A 1 200 ? 13.427 -14.406 -23.358 1.00 98.31 200 SER A N 1
ATOM 1649 C CA . SER A 1 200 ? 14.344 -13.911 -24.391 1.00 98.31 200 SER A CA 1
ATOM 1650 C C . SER A 1 200 ? 14.033 -12.478 -24.826 1.00 98.31 200 SER A C 1
ATOM 1652 O O . SER A 1 200 ? 12.893 -12.012 -24.722 1.00 98.31 200 SER A O 1
ATOM 1654 N N . ILE A 1 201 ? 15.049 -11.785 -25.354 1.00 98.38 201 ILE A N 1
ATOM 1655 C CA . ILE A 1 201 ? 14.897 -10.406 -25.836 1.00 98.38 201 ILE A CA 1
ATOM 1656 C C . ILE A 1 201 ? 13.952 -10.326 -27.043 1.00 98.38 201 ILE A C 1
ATOM 1658 O O . ILE A 1 201 ? 13.146 -9.406 -27.128 1.00 98.38 201 ILE A O 1
ATOM 1662 N N . ASP A 1 202 ? 13.942 -11.342 -27.911 1.00 98.44 202 ASP A N 1
ATOM 1663 C CA . ASP A 1 202 ? 13.011 -11.426 -29.044 1.00 98.44 202 ASP A CA 1
ATOM 1664 C C . ASP A 1 202 ? 11.547 -11.482 -28.593 1.00 98.44 202 ASP A C 1
ATOM 1666 O O . ASP A 1 202 ? 10.663 -10.907 -29.230 1.00 98.44 202 ASP A O 1
ATOM 1670 N N . SER A 1 203 ? 11.276 -12.187 -27.491 1.00 97.62 203 SER A N 1
ATOM 1671 C CA . SER A 1 203 ? 9.936 -12.282 -26.909 1.00 97.62 203 SER A CA 1
ATOM 1672 C C . SER A 1 203 ? 9.470 -10.925 -26.378 1.00 97.62 203 SER A C 1
ATOM 1674 O O . SER A 1 203 ? 8.354 -10.495 -26.684 1.00 97.62 203 SER A O 1
ATOM 1676 N N . LEU A 1 204 ? 10.356 -10.211 -25.675 1.00 97.44 204 LEU A N 1
ATOM 1677 C CA . LEU A 1 204 ? 10.100 -8.847 -25.218 1.00 97.44 204 LEU A CA 1
ATOM 1678 C C . LEU A 1 204 ? 9.880 -7.899 -26.401 1.00 97.44 204 LEU A C 1
ATOM 1680 O O . LEU A 1 204 ? 8.865 -7.210 -26.437 1.00 97.44 204 LEU A O 1
ATOM 1684 N N . ASN A 1 205 ? 10.764 -7.911 -27.402 1.00 97.81 205 ASN A N 1
ATOM 1685 C CA . ASN A 1 205 ? 10.675 -7.033 -28.569 1.00 97.81 205 ASN A CA 1
ATOM 1686 C C . ASN A 1 205 ? 9.371 -7.219 -29.348 1.00 97.81 205 ASN A C 1
ATOM 1688 O O . ASN A 1 205 ? 8.753 -6.232 -29.753 1.00 97.81 205 ASN A O 1
ATOM 1692 N N . ARG A 1 206 ? 8.892 -8.463 -29.488 1.00 97.31 206 ARG A N 1
ATOM 1693 C CA . ARG A 1 206 ? 7.569 -8.736 -30.070 1.00 97.31 206 ARG A CA 1
ATOM 1694 C C . ARG A 1 206 ? 6.431 -8.175 -29.221 1.00 97.31 206 ARG A C 1
ATOM 1696 O O . ARG A 1 206 ? 5.508 -7.589 -29.776 1.00 97.31 206 ARG A O 1
ATOM 1703 N N . ALA A 1 207 ? 6.480 -8.346 -27.900 1.00 94.19 207 ALA A N 1
ATOM 1704 C CA . ALA A 1 207 ? 5.420 -7.888 -27.000 1.00 94.19 207 ALA A CA 1
ATOM 1705 C C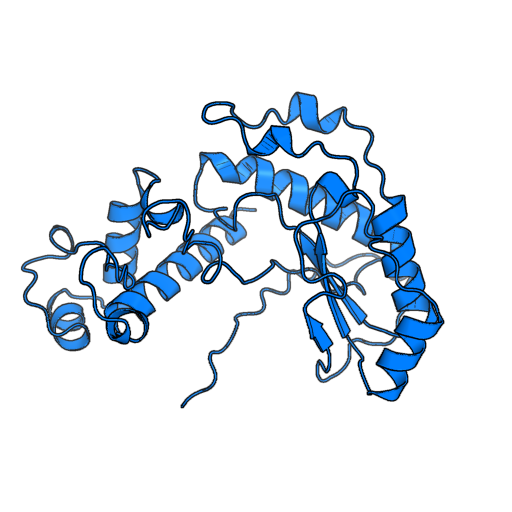 . ALA A 1 207 ? 5.375 -6.360 -26.844 1.00 94.19 207 ALA A C 1
ATOM 1707 O O . ALA A 1 207 ? 4.308 -5.780 -26.647 1.00 94.19 207 ALA A O 1
ATOM 1708 N N . TRP A 1 208 ? 6.535 -5.712 -26.900 1.00 94.44 208 TRP A N 1
ATOM 1709 C CA . TRP A 1 208 ? 6.701 -4.277 -26.686 1.00 94.44 208 TRP A CA 1
ATOM 1710 C C . TRP A 1 208 ? 6.762 -3.469 -27.977 1.00 94.44 208 TRP A C 1
ATOM 1712 O O . TRP A 1 208 ? 6.819 -2.237 -27.900 1.00 94.44 208 TRP A O 1
ATOM 1722 N N . HIS A 1 209 ? 6.768 -4.135 -29.135 1.00 94.44 209 HIS A N 1
ATOM 1723 C CA . HIS A 1 209 ? 7.050 -3.529 -30.435 1.00 94.44 209 HIS A CA 1
ATOM 1724 C C . HIS A 1 209 ? 8.322 -2.664 -30.372 1.00 94.44 209 HIS A C 1
ATOM 1726 O O . HIS A 1 209 ? 8.291 -1.458 -30.617 1.00 94.44 209 HIS A O 1
ATOM 1732 N N . SER A 1 210 ? 9.426 -3.267 -29.926 1.00 95.25 210 SER A N 1
ATOM 1733 C CA . SER A 1 210 ? 10.734 -2.618 -29.739 1.00 95.25 210 SER A CA 1
ATOM 1734 C C . SER A 1 210 ? 11.838 -3.317 -30.536 1.00 95.25 210 SER A C 1
ATOM 1736 O O . SER A 1 210 ? 11.594 -4.331 -31.188 1.00 95.25 210 SER A O 1
ATOM 1738 N N . GLY A 1 211 ? 13.051 -2.760 -30.488 1.00 96.81 211 GLY A N 1
ATOM 1739 C CA . GLY A 1 211 ? 14.237 -3.287 -31.169 1.00 96.81 211 GLY A CA 1
ATOM 1740 C C . GLY A 1 211 ? 15.483 -3.294 -30.285 1.00 96.81 211 GLY A C 1
ATOM 1741 O O . GLY A 1 211 ? 16.560 -2.981 -30.774 1.00 9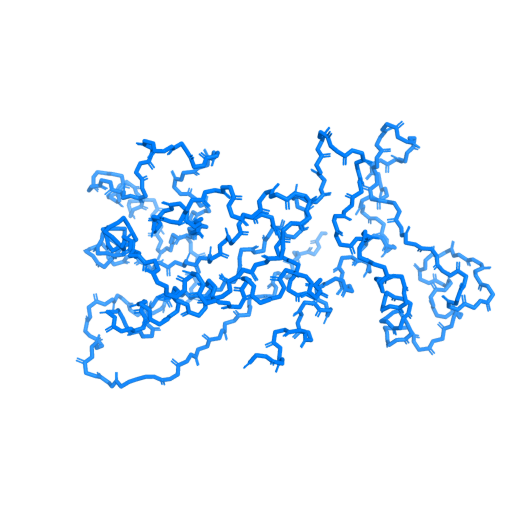6.81 211 GLY A O 1
ATOM 1742 N N . TYR A 1 212 ? 15.337 -3.596 -28.992 1.00 97.94 212 TYR A N 1
ATOM 1743 C CA . TYR A 1 212 ? 16.476 -3.700 -28.074 1.00 97.94 212 TYR A CA 1
ATOM 1744 C C . TYR A 1 212 ? 17.371 -4.879 -28.472 1.00 97.94 212 TYR A C 1
ATOM 1746 O O . TYR A 1 212 ? 16.853 -5.972 -28.719 1.00 97.94 212 TYR A O 1
ATOM 1754 N N . ALA A 1 213 ? 18.692 -4.696 -28.504 1.00 98.12 213 ALA A N 1
ATOM 1755 C CA . ALA A 1 213 ? 19.625 -5.774 -28.836 1.00 98.12 213 ALA A CA 1
ATOM 1756 C C . ALA A 1 213 ? 19.819 -6.751 -27.665 1.00 98.12 213 ALA A C 1
ATOM 1758 O O . ALA A 1 213 ? 20.120 -7.928 -27.863 1.00 98.12 213 ALA A O 1
ATOM 1759 N N . SER A 1 214 ? 19.620 -6.281 -26.432 1.00 98.25 214 SER A N 1
ATOM 1760 C CA . SER A 1 214 ? 19.705 -7.092 -25.217 1.00 98.25 214 SER A CA 1
ATOM 1761 C C . SER A 1 214 ? 18.822 -6.525 -24.102 1.00 98.25 214 SER A C 1
ATOM 1763 O O . SER A 1 214 ? 18.337 -5.397 -24.182 1.00 98.25 214 SER A O 1
ATOM 1765 N N . PHE A 1 215 ? 18.635 -7.286 -23.018 1.00 98.12 215 PHE A N 1
ATOM 1766 C CA . PHE A 1 215 ? 17.937 -6.775 -21.831 1.00 98.12 215 PHE A CA 1
ATOM 1767 C C . PHE A 1 215 ? 18.684 -5.618 -21.148 1.00 98.12 215 PHE A C 1
ATOM 1769 O O . PHE A 1 215 ? 18.048 -4.822 -20.465 1.00 98.12 215 PHE A O 1
ATOM 1776 N N . ASP A 1 216 ? 20.000 -5.489 -21.345 1.00 97.50 216 ASP A N 1
ATOM 1777 C CA . ASP A 1 216 ? 20.811 -4.416 -20.752 1.00 97.50 216 ASP A CA 1
ATOM 1778 C C . ASP A 1 216 ? 20.643 -3.065 -21.456 1.00 97.50 216 ASP A C 1
ATOM 1780 O O . ASP A 1 216 ? 21.084 -2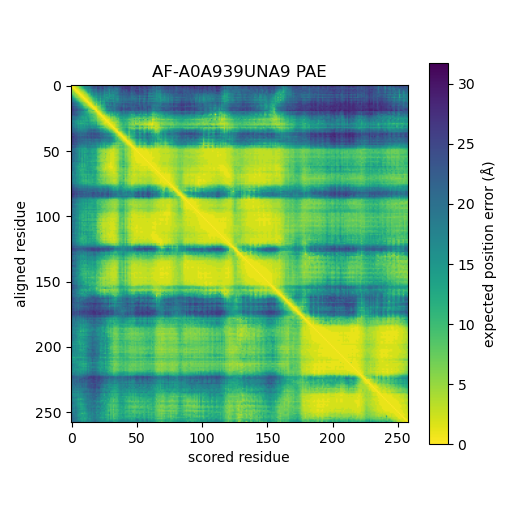.039 -20.942 1.00 97.50 216 ASP A O 1
ATOM 1784 N N . GLU A 1 217 ? 19.950 -3.042 -22.592 1.00 97.56 217 GLU A N 1
ATOM 1785 C CA . GLU A 1 217 ? 19.550 -1.812 -23.279 1.00 97.56 217 GLU A CA 1
ATOM 1786 C C . GLU A 1 217 ? 18.129 -1.376 -22.919 1.00 97.56 217 GLU A C 1
ATOM 1788 O O . GLU A 1 217 ? 17.725 -0.265 -23.248 1.00 97.56 217 GLU A O 1
ATOM 1793 N N . VAL A 1 218 ? 17.349 -2.227 -22.240 1.00 96.31 218 VAL A N 1
ATOM 1794 C CA . VAL A 1 218 ? 15.952 -1.906 -21.939 1.00 96.31 218 VAL A CA 1
ATOM 1795 C C . VAL A 1 218 ? 15.895 -0.778 -20.916 1.00 96.31 218 VAL A C 1
ATOM 1797 O O . VAL A 1 218 ? 16.463 -0.876 -19.826 1.00 96.31 218 VAL A O 1
ATOM 1800 N N . GLU A 1 219 ? 15.202 0.294 -21.269 1.00 93.06 219 GLU A N 1
ATOM 1801 C CA . GLU A 1 219 ? 14.965 1.449 -20.408 1.00 93.06 219 GLU A CA 1
ATOM 1802 C C . GLU A 1 219 ? 13.661 1.284 -19.623 1.00 93.06 219 GLU A C 1
ATOM 1804 O O . GLU A 1 219 ? 12.779 0.501 -19.990 1.00 93.06 219 GLU A O 1
ATOM 1809 N N . ILE A 1 220 ? 13.525 2.041 -18.536 1.00 89.38 220 ILE A N 1
ATOM 1810 C CA . ILE A 1 220 ? 12.291 2.074 -17.754 1.00 89.38 220 ILE A CA 1
ATOM 1811 C C . ILE A 1 220 ? 11.237 2.865 -18.547 1.00 89.38 220 ILE A C 1
ATOM 1813 O O . ILE A 1 220 ? 11.492 4.014 -18.904 1.00 89.38 220 ILE A O 1
ATOM 1817 N N . PRO A 1 221 ? 10.053 2.291 -18.827 1.00 86.25 221 PRO A N 1
ATOM 1818 C CA . PRO A 1 221 ? 8.998 3.002 -19.542 1.00 86.25 221 PRO A CA 1
ATOM 1819 C C . PRO A 1 221 ? 8.516 4.253 -18.794 1.00 86.25 221 PRO A C 1
ATOM 1821 O O . PRO A 1 221 ? 8.137 4.161 -17.626 1.00 86.25 221 PRO A O 1
ATOM 1824 N N . ASP A 1 222 ? 8.434 5.394 -19.485 1.00 76.19 222 ASP A N 1
ATOM 1825 C CA . ASP A 1 222 ? 7.744 6.582 -18.968 1.00 76.19 222 ASP A CA 1
ATOM 1826 C C . ASP A 1 222 ? 6.227 6.327 -18.944 1.00 76.19 222 ASP A C 1
ATOM 1828 O O . ASP A 1 222 ? 5.622 5.881 -19.926 1.00 76.19 222 ASP A O 1
ATOM 1832 N N . MET A 1 223 ? 5.600 6.587 -17.799 1.00 67.62 223 MET A N 1
ATOM 1833 C CA . MET A 1 223 ? 4.173 6.375 -17.570 1.00 67.62 223 MET A CA 1
ATOM 1834 C C . MET A 1 223 ? 3.318 7.611 -17.871 1.00 67.62 223 MET A C 1
ATOM 1836 O O . MET A 1 223 ? 2.284 7.812 -17.247 1.00 67.62 223 MET A O 1
ATOM 1840 N N . GLY A 1 224 ? 3.680 8.412 -18.870 1.00 57.62 224 GLY A N 1
ATOM 1841 C CA . GLY A 1 224 ? 2.774 9.440 -19.383 1.00 57.62 224 GLY A CA 1
ATOM 1842 C C . GLY A 1 224 ? 2.854 10.751 -18.618 1.00 57.62 224 GLY A C 1
ATOM 1843 O O . GLY A 1 224 ? 1.822 11.331 -18.281 1.00 57.62 224 GLY A O 1
ATOM 1844 N N . SER A 1 225 ? 4.066 11.249 -18.367 1.00 60.75 225 SER A N 1
ATOM 1845 C CA . SER A 1 225 ? 4.227 12.667 -18.052 1.00 60.75 225 SER A CA 1
ATOM 1846 C C . SER A 1 225 ? 3.815 13.505 -19.274 1.00 60.75 225 SER A C 1
ATOM 1848 O O . SER A 1 225 ? 4.569 13.647 -20.237 1.00 60.75 225 SER A O 1
ATOM 1850 N N . VAL A 1 226 ? 2.588 14.045 -19.245 1.00 54.75 226 VAL A N 1
ATOM 1851 C CA . VAL A 1 226 ? 2.057 14.942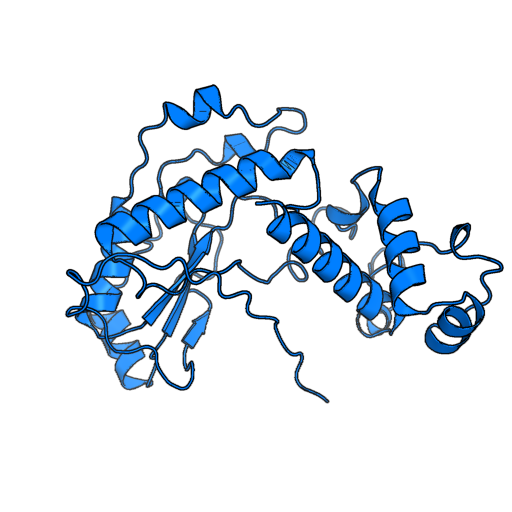 -20.293 1.00 54.75 226 VAL A CA 1
ATOM 1852 C C . VAL A 1 226 ? 2.981 16.149 -20.478 1.00 54.75 226 VAL A C 1
ATOM 1854 O O . VAL A 1 226 ? 3.217 16.585 -21.601 1.00 54.75 226 VAL A O 1
ATOM 1857 N N . GLU A 1 227 ? 3.573 16.628 -19.383 1.00 57.38 227 GLU A N 1
ATOM 1858 C CA . GLU A 1 227 ? 4.559 17.714 -19.365 1.00 57.38 227 GLU A CA 1
ATOM 1859 C C . GLU A 1 227 ? 5.859 17.362 -20.104 1.00 57.38 227 GLU A C 1
ATOM 1861 O O . GLU A 1 227 ? 6.492 18.241 -20.683 1.00 57.38 227 GLU A O 1
ATOM 1866 N N . ARG A 1 228 ? 6.232 16.075 -20.157 1.00 63.38 228 ARG A N 1
ATOM 1867 C CA . ARG A 1 228 ? 7.377 15.558 -20.929 1.00 63.38 228 ARG A CA 1
ATOM 1868 C C . ARG A 1 228 ? 6.992 15.097 -22.343 1.00 63.38 228 ARG A C 1
ATOM 1870 O O . ARG A 1 228 ? 7.794 14.471 -23.028 1.00 63.38 228 ARG A O 1
ATOM 1877 N N . GLY A 1 229 ? 5.774 15.407 -22.800 1.00 65.38 229 GLY A N 1
ATOM 1878 C CA . GLY A 1 229 ? 5.296 15.081 -24.147 1.00 65.38 229 GLY A CA 1
ATOM 1879 C C . GLY A 1 229 ? 4.924 13.609 -24.355 1.00 65.38 229 GLY A C 1
ATOM 1880 O O . GLY A 1 229 ? 4.706 13.190 -25.493 1.00 65.38 229 GLY A O 1
ATOM 1881 N N . VAL A 1 230 ? 4.826 12.813 -23.284 1.00 67.25 230 VAL A N 1
ATOM 1882 C CA . VAL A 1 230 ? 4.433 11.404 -23.380 1.00 67.25 230 VAL A CA 1
ATOM 1883 C C . VAL A 1 230 ? 2.904 11.307 -23.439 1.00 67.25 230 VAL A C 1
ATOM 1885 O O . VAL A 1 230 ? 2.216 11.829 -22.558 1.00 67.25 230 VAL A O 1
ATOM 1888 N N . PRO A 1 231 ? 2.325 10.644 -24.458 1.00 68.44 231 PRO A N 1
ATOM 1889 C CA . PRO A 1 231 ? 0.878 10.591 -24.615 1.00 68.44 231 PRO A CA 1
ATOM 1890 C C . PRO A 1 231 ? 0.228 9.782 -23.488 1.00 68.44 231 PRO A C 1
ATOM 1892 O O . PRO A 1 231 ? 0.751 8.753 -23.065 1.00 68.44 231 PRO A O 1
ATOM 1895 N N . ALA A 1 232 ? -0.978 10.174 -23.067 1.00 65.50 232 ALA A N 1
ATOM 1896 C CA . ALA A 1 232 ? -1.735 9.465 -22.029 1.00 65.50 232 ALA A CA 1
ATOM 1897 C C . ALA A 1 232 ? -1.989 7.979 -22.362 1.00 65.50 232 ALA A C 1
ATOM 1899 O O . ALA A 1 232 ? -2.124 7.149 -21.465 1.00 65.50 232 ALA A O 1
ATOM 1900 N N . SER A 1 233 ? -2.003 7.607 -23.648 1.00 69.62 233 SER A N 1
ATOM 1901 C CA . SER A 1 233 ? -2.086 6.208 -24.085 1.00 69.62 233 SER A CA 1
ATOM 1902 C C . SER A 1 233 ? -0.907 5.350 -23.606 1.00 69.62 233 SER A C 1
ATOM 1904 O O . SER A 1 233 ? -1.068 4.137 -23.454 1.00 69.62 233 SER A O 1
ATOM 1906 N N . ALA A 1 234 ? 0.250 5.952 -23.303 1.00 71.44 234 ALA A N 1
ATOM 1907 C CA . ALA A 1 234 ? 1.414 5.260 -22.756 1.00 71.44 234 ALA A CA 1
ATOM 1908 C C . ALA A 1 234 ? 1.100 4.577 -21.419 1.00 71.44 234 ALA A C 1
ATOM 1910 O O . ALA A 1 234 ? 1.552 3.450 -21.201 1.00 71.44 234 ALA A O 1
ATOM 1911 N N . LEU A 1 235 ? 0.241 5.174 -20.576 1.00 67.44 235 LEU A N 1
ATOM 1912 C CA . LEU A 1 235 ? -0.237 4.571 -19.321 1.00 67.44 235 LEU A CA 1
ATOM 1913 C C . LEU A 1 235 ? -0.894 3.205 -19.542 1.00 67.44 235 LEU A C 1
ATOM 1915 O O . LEU A 1 235 ? -0.776 2.315 -18.702 1.00 67.44 235 LEU A O 1
ATOM 1919 N N . SER A 1 236 ? -1.556 3.026 -20.685 1.00 73.00 236 SER A N 1
ATOM 1920 C CA . SER A 1 236 ? -2.264 1.796 -21.052 1.00 73.00 236 SER A CA 1
ATOM 1921 C C . SER A 1 236 ? -1.446 0.869 -21.960 1.00 73.00 236 SER A C 1
ATOM 1923 O O . SER A 1 236 ? -1.962 -0.146 -22.424 1.00 73.00 236 SER A O 1
ATOM 1925 N N . SER A 1 237 ? -0.177 1.192 -22.231 1.00 81.62 237 SER A N 1
ATOM 1926 C CA . SER A 1 237 ? 0.694 0.360 -23.062 1.00 81.62 237 SER A CA 1
ATOM 1927 C C . SER A 1 237 ? 1.119 -0.931 -22.355 1.00 81.62 237 SER A C 1
ATOM 1929 O O . SER A 1 237 ? 1.124 -1.031 -21.124 1.00 81.62 237 SER A O 1
ATOM 1931 N N . ARG A 1 238 ? 1.548 -1.928 -23.143 1.00 88.81 238 ARG A N 1
ATOM 1932 C CA . ARG A 1 238 ? 2.114 -3.164 -22.589 1.00 88.81 238 ARG A CA 1
ATOM 1933 C C . ARG A 1 238 ? 3.372 -2.900 -21.755 1.00 88.81 238 ARG A C 1
ATOM 1935 O O . ARG A 1 238 ? 3.544 -3.531 -20.720 1.00 88.81 238 ARG A O 1
ATOM 1942 N N . ARG A 1 239 ? 4.207 -1.941 -22.167 1.00 89.25 239 ARG A N 1
ATOM 1943 C CA . ARG A 1 239 ? 5.463 -1.611 -21.477 1.00 89.25 239 ARG A CA 1
ATOM 1944 C C . ARG A 1 239 ? 5.208 -1.109 -20.064 1.00 89.25 239 ARG A C 1
ATOM 1946 O O . ARG A 1 239 ? 5.777 -1.619 -19.106 1.00 89.25 239 ARG A O 1
ATOM 1953 N N . THR A 1 240 ? 4.295 -0.152 -19.927 1.00 80.12 240 THR A N 1
ATOM 1954 C CA . THR A 1 240 ? 3.940 0.379 -18.611 1.00 80.12 240 THR A CA 1
ATOM 1955 C C . THR A 1 240 ? 3.161 -0.651 -17.796 1.00 80.12 240 THR A C 1
ATOM 1957 O O . THR A 1 240 ? 3.332 -0.703 -16.587 1.00 80.12 240 THR A O 1
ATOM 1960 N N . TYR A 1 241 ? 2.376 -1.537 -18.423 1.00 81.38 241 TYR A N 1
ATOM 1961 C CA . TYR A 1 241 ? 1.772 -2.677 -17.721 1.00 81.38 241 TYR A CA 1
ATOM 1962 C C . TYR A 1 241 ? 2.822 -3.609 -17.110 1.00 81.38 241 TYR A C 1
ATOM 1964 O O . TYR A 1 241 ? 2.697 -3.972 -15.943 1.00 81.38 241 TYR A O 1
ATOM 1972 N N . ASP A 1 242 ? 3.863 -3.968 -17.859 1.00 88.25 242 ASP A N 1
ATOM 1973 C CA . ASP A 1 242 ? 4.919 -4.837 -17.338 1.00 88.25 242 ASP A CA 1
ATOM 1974 C C . ASP A 1 242 ? 5.775 -4.134 -16.282 1.00 88.25 242 ASP A C 1
ATOM 1976 O O . ASP A 1 242 ? 6.136 -4.771 -15.300 1.00 88.25 242 ASP A O 1
ATOM 1980 N N . LEU A 1 243 ? 6.032 -2.826 -16.417 1.00 85.75 243 LEU A N 1
ATOM 1981 C CA . LEU A 1 243 ? 6.640 -2.025 -15.347 1.00 85.75 243 LEU A CA 1
ATOM 1982 C C . LEU A 1 243 ? 5.859 -2.155 -14.043 1.00 85.75 243 LEU A C 1
ATOM 1984 O O . LEU A 1 243 ? 6.445 -2.445 -13.000 1.00 85.75 243 LEU A O 1
ATOM 1988 N N . ARG A 1 244 ? 4.531 -2.030 -14.119 1.00 77.00 244 ARG A N 1
ATOM 1989 C CA . ARG A 1 244 ? 3.672 -2.198 -12.951 1.00 77.00 244 ARG A CA 1
ATOM 1990 C C . ARG A 1 244 ? 3.753 -3.609 -12.369 1.00 77.00 244 ARG A C 1
ATOM 1992 O O . ARG A 1 244 ? 4.055 -3.799 -11.197 1.00 77.00 244 ARG A O 1
ATOM 1999 N N . ARG A 1 245 ? 3.601 -4.614 -13.226 1.00 81.44 245 ARG A N 1
ATOM 2000 C CA . ARG A 1 245 ? 3.709 -6.020 -12.829 1.00 81.44 245 ARG A CA 1
ATOM 2001 C C . ARG A 1 245 ? 5.057 -6.350 -12.180 1.00 81.44 245 ARG A C 1
ATOM 2003 O O . ARG A 1 245 ? 5.105 -7.160 -11.263 1.00 81.44 245 ARG A O 1
ATOM 2010 N N . ILE A 1 246 ? 6.152 -5.767 -12.655 1.00 85.88 246 ILE A N 1
ATOM 2011 C CA . ILE A 1 246 ? 7.487 -6.024 -12.109 1.00 85.88 246 ILE A CA 1
ATOM 2012 C C . ILE A 1 246 ? 7.648 -5.404 -10.728 1.00 85.88 246 ILE A C 1
ATOM 2014 O O . ILE A 1 246 ? 8.153 -6.070 -9.832 1.00 85.88 246 ILE A O 1
ATOM 2018 N N . ILE A 1 247 ? 7.187 -4.171 -10.537 1.00 79.06 247 ILE A N 1
ATOM 2019 C CA . ILE A 1 247 ? 7.146 -3.540 -9.214 1.00 79.06 247 ILE A CA 1
ATOM 2020 C C . ILE A 1 247 ? 6.337 -4.416 -8.237 1.00 79.06 247 ILE A C 1
ATOM 2022 O O . ILE A 1 247 ? 6.797 -4.654 -7.120 1.00 79.06 247 ILE A 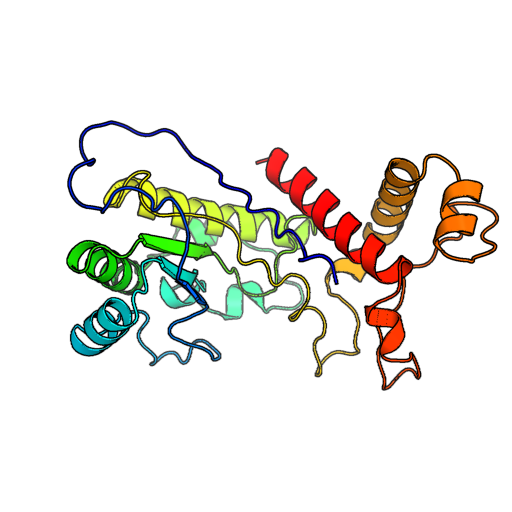O 1
ATOM 2026 N N . ASP A 1 248 ? 5.204 -4.987 -8.669 1.00 72.69 248 ASP A N 1
ATOM 2027 C CA . ASP A 1 248 ? 4.445 -5.954 -7.856 1.00 72.69 248 ASP A CA 1
ATOM 2028 C C . ASP A 1 248 ? 5.268 -7.211 -7.542 1.00 72.69 248 ASP A C 1
ATOM 2030 O O . ASP A 1 248 ? 5.314 -7.655 -6.398 1.00 72.69 248 ASP A O 1
ATOM 2034 N N . MET A 1 249 ? 5.960 -7.786 -8.534 1.00 80.38 249 MET A N 1
ATOM 2035 C CA . MET A 1 249 ? 6.817 -8.964 -8.341 1.00 80.38 249 MET A CA 1
ATOM 2036 C C . MET A 1 249 ? 7.975 -8.702 -7.371 1.00 80.38 249 MET A C 1
ATOM 2038 O O . MET A 1 249 ? 8.314 -9.584 -6.584 1.00 80.38 249 MET A O 1
ATOM 2042 N N . LEU A 1 250 ? 8.588 -7.519 -7.431 1.00 81.00 250 LEU A N 1
ATOM 2043 C CA . LEU A 1 250 ? 9.659 -7.110 -6.520 1.00 81.00 250 LEU A CA 1
ATOM 2044 C C . LEU A 1 250 ? 9.123 -6.914 -5.102 1.00 81.00 250 LEU A C 1
ATOM 2046 O O . LEU A 1 250 ? 9.720 -7.399 -4.145 1.00 81.00 250 LEU A O 1
ATOM 2050 N N . SER A 1 251 ? 7.954 -6.289 -4.979 1.00 70.06 251 SER A N 1
ATOM 2051 C CA . SER A 1 251 ? 7.272 -6.108 -3.696 1.00 70.06 251 SER A CA 1
ATOM 2052 C C . SER A 1 251 ? 6.904 -7.457 -3.073 1.00 70.06 251 SER A C 1
ATOM 2054 O O . SER A 1 251 ? 7.176 -7.692 -1.902 1.00 70.06 251 SER A O 1
ATOM 2056 N N . LEU A 1 252 ? 6.364 -8.383 -3.871 1.00 67.12 252 LEU A N 1
ATOM 2057 C CA . LEU A 1 252 ? 6.051 -9.751 -3.454 1.00 67.12 252 LEU A CA 1
ATOM 2058 C C . LEU A 1 252 ? 7.287 -10.531 -3.002 1.00 67.12 252 LEU A C 1
ATOM 2060 O O . LEU A 1 252 ? 7.204 -11.281 -2.034 1.00 67.12 252 LEU A O 1
ATOM 2064 N N . ALA A 1 253 ? 8.411 -10.388 -3.707 1.00 73.19 253 ALA A N 1
ATOM 2065 C CA . ALA A 1 253 ? 9.661 -11.028 -3.313 1.00 73.19 253 ALA A CA 1
ATOM 2066 C C . ALA A 1 253 ? 10.136 -10.494 -1.957 1.00 73.19 253 ALA A C 1
ATOM 2068 O O . ALA A 1 253 ? 10.382 -11.284 -1.055 1.00 73.19 253 ALA A O 1
ATOM 2069 N N . ALA A 1 254 ? 10.144 -9.172 -1.783 1.00 67.62 254 ALA A N 1
ATOM 2070 C CA . ALA A 1 254 ? 10.562 -8.542 -0.537 1.00 67.62 254 ALA A CA 1
ATOM 2071 C C . ALA A 1 254 ? 9.654 -8.892 0.658 1.00 67.62 254 ALA A C 1
ATOM 2073 O O . ALA A 1 254 ? 10.150 -9.025 1.772 1.00 67.62 254 ALA A O 1
ATOM 2074 N N . VAL A 1 255 ? 8.346 -9.080 0.432 1.00 62.94 255 VAL A N 1
ATOM 2075 C CA . VAL A 1 255 ? 7.403 -9.550 1.466 1.00 62.94 255 VAL A CA 1
ATOM 2076 C C . VAL A 1 255 ? 7.680 -10.993 1.888 1.00 62.94 255 VAL A C 1
ATOM 2078 O O . VAL A 1 255 ? 7.499 -11.309 3.052 1.00 62.94 255 VAL A O 1
ATOM 2081 N N . ARG A 1 256 ? 8.104 -11.879 0.976 1.00 65.50 256 ARG A N 1
ATOM 2082 C CA . ARG A 1 256 ? 8.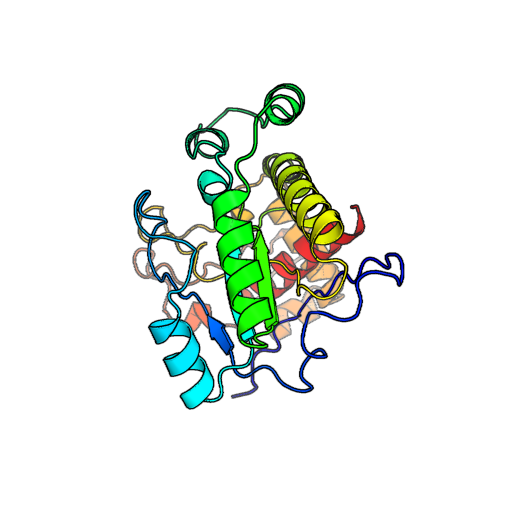412 -13.285 1.319 1.00 65.50 256 ARG A CA 1
ATOM 2083 C C . ARG A 1 256 ? 9.639 -13.441 2.214 1.00 65.50 256 ARG A C 1
ATOM 2085 O O . ARG A 1 256 ? 9.805 -14.503 2.803 1.00 65.50 256 ARG A O 1
ATOM 2092 N N . ASP A 1 257 ? 10.485 -12.418 2.262 1.00 60.41 257 ASP A N 1
ATOM 2093 C CA . ASP A 1 257 ? 11.678 -12.383 3.104 1.00 60.41 257 ASP A CA 1
ATOM 2094 C C . ASP A 1 257 ? 11.391 -11.856 4.525 1.00 60.41 257 ASP A C 1
ATOM 2096 O O . ASP A 1 257 ? 12.331 -11.732 5.313 1.00 60.41 257 ASP A O 1
ATOM 2100 N N . ILE A 1 258 ? 10.134 -11.504 4.831 1.00 54.06 258 ILE A N 1
ATOM 2101 C CA . ILE A 1 258 ? 9.628 -11.180 6.178 1.00 54.06 258 ILE A CA 1
ATOM 2102 C C . ILE A 1 258 ? 8.938 -12.421 6.745 1.00 54.06 258 ILE A C 1
ATOM 2104 O O . ILE A 1 258 ? 9.260 -12.795 7.894 1.00 54.06 258 ILE A O 1
#

Secondary structure (DSSP, 8-state):
----------------GGGTTSSPPPPSS--EEE-SS-SS--TTS-SSPPHHHHHHHHHTT--EEEEEE-GGGGT--GGGS--TTPPP-HHHHTT----THHHHHHHHHHHHHT-EEEEEE--SS---TTSHHHHHHHHHHHHHHHHHHHHHHGGGSEE-----TTTSSS-TTTTT--HHHHSTTHHHHHHHHHHHHHSSHHHHHHHHT---SSGGGPPPPP---GGGT--GGGGGSHHHHHHHHHHHHHHHHHHHT-

Sequence (258 aa):
MRPAFCILILILLALPAALWAEFAPFPSYFRGINQVSAGKAEPDRPLNLTDAETEAFKEKGVNTIRVPLYPEAIGIPDKMYYDNGRTFDRAAAEKWQLDWSRLDGFLDQCVKYGITPYICPHPMHFYTIYIPEDKESVEWFTLKVAEHISAKYGSRVIYGWYENIWRNSHDPWHTGDYRHVRYPGFLADFRAKLRELYGSIDSLNRAWHSGYASFDEVEIPDMGSVERGVPASALSSRRTYDLRRIIDMLSLAAVRDI

Mean predicted aligned error: 10.9 Å

Solvent-accessible surface area (backbone atoms only — not comparable to full-atom values): 15581 Å² total; per-residue (Å²): 135,79,81,82,81,76,82,80,63,72,74,81,69,88,74,83,80,89,70,74,79,66,58,60,77,86,67,98,66,84,44,56,50,80,43,98,65,87,65,79,86,48,93,82,61,71,72,46,69,52,70,70,59,51,49,57,38,46,77,72,58,41,44,26,44,35,37,73,42,43,48,58,58,31,63,39,66,71,69,72,68,65,51,96,82,65,75,72,55,64,80,63,57,75,70,57,79,69,40,54,66,42,54,48,50,28,50,54,49,24,36,76,69,50,31,40,44,31,45,9,64,35,59,70,80,71,84,38,54,58,40,75,84,45,24,63,56,45,49,51,54,46,48,53,54,51,52,52,44,39,74,76,57,40,77,71,54,44,49,40,72,64,88,49,74,67,71,69,28,53,33,92,89,50,88,53,57,40,68,74,72,69,42,90,60,35,66,60,53,50,36,53,46,50,44,71,76,41,73,43,51,70,51,43,22,67,70,58,74,53,82,60,93,41,58,90,64,63,71,84,67,71,64,28,40,60,92,78,71,35,54,69,66,37,51,76,31,63,55,31,47,49,54,52,53,43,56,51,52,45,39,54,52,47,56,73,76,107

Radius of gyration: 20.55 Å; Cα contacts (8 Å, |Δi|>4): 311; chains: 1; bounding box: 50×38×54 Å

Nearest PDB structures (foldseek):
  1ceo-assembly1_A  TM=6.141E-01  e=4.721E-02  Acetivibrio thermocellus
  1cec-assembly1_A  TM=6.084E-01  e=5.660E-02  Acetivibrio thermocellus
  5tvg-assembly4_B  TM=2.571E-01  e=6.321E+00  Burkholderia vietnamiensis G4

Foldseek 3Di:
DDDPDDPFPFPQDDDDDDQPDQADPDDPDAPEDEDPDPDDPPLPDALADDPVRLVVCVVVVGQEYEDADEQVLFPHDLVQQPPPDDFRDVVVVVPDDTHCPRVVNRVVSCSVSNHAYEYAYCHDDAQPCLLVRCVVVSVVSLVVVVVVCCVPPNRRHGYGHPPPLDPVLCPVVPDQGGVCVVRPCNLVLLLVVVCVVQVAPVSVCVQQVHDDPGSNPDDQQRLDPVVVVRHNCSVVGPRVVSSVVSSVVSSVVSVVVD